Protein AF-A0A538RPQ2-F1 (afdb_monomer)

Structure (mmCIF, N/CA/C/O backbone):
data_AF-A0A538RPQ2-F1
#
_entry.id   AF-A0A538RPQ2-F1
#
loop_
_atom_site.group_PDB
_atom_site.id
_atom_site.type_symbol
_atom_site.label_atom_id
_atom_site.label_alt_id
_atom_site.label_comp_id
_atom_site.label_asym_id
_atom_site.label_entity_id
_atom_site.label_seq_id
_atom_site.pdbx_PDB_ins_code
_atom_site.Cartn_x
_atom_site.Cartn_y
_atom_site.Cartn_z
_atom_site.occupancy
_atom_site.B_iso_or_equiv
_atom_site.auth_seq_id
_atom_site.auth_comp_id
_atom_site.auth_asym_id
_atom_site.auth_atom_id
_atom_site.pdbx_PDB_model_num
ATOM 1 N N . MET A 1 1 ? 5.859 -0.216 -18.052 1.00 77.38 1 MET A N 1
ATOM 2 C CA . MET A 1 1 ? 5.652 -1.673 -17.918 1.00 77.38 1 MET A CA 1
ATOM 3 C C . MET A 1 1 ? 5.471 -2.332 -19.274 1.00 77.38 1 MET A C 1
ATOM 5 O O . MET A 1 1 ? 6.407 -2.976 -19.724 1.00 77.38 1 MET A O 1
ATOM 9 N N . ALA A 1 2 ? 4.358 -2.090 -19.977 1.00 84.94 2 ALA A N 1
ATOM 10 C CA . ALA A 1 2 ? 4.080 -2.718 -21.276 1.00 84.94 2 ALA A CA 1
ATOM 11 C C . ALA A 1 2 ? 5.210 -2.549 -22.309 1.00 84.94 2 ALA A C 1
ATOM 13 O O . ALA A 1 2 ? 5.579 -3.508 -22.975 1.00 84.94 2 ALA A O 1
ATOM 14 N N . TRP A 1 3 ? 5.812 -1.356 -22.400 1.00 89.88 3 TRP A N 1
ATOM 15 C CA . TRP A 1 3 ? 6.946 -1.124 -23.302 1.00 89.88 3 TRP A CA 1
ATOM 16 C C . TRP A 1 3 ? 8.130 -2.067 -23.034 1.00 89.88 3 TRP A C 1
ATOM 18 O O . TRP A 1 3 ? 8.623 -2.674 -23.978 1.00 89.88 3 TRP A O 1
ATOM 28 N N . PHE A 1 4 ? 8.543 -2.236 -21.771 1.00 93.00 4 PHE A N 1
ATOM 29 C CA . PHE A 1 4 ? 9.682 -3.091 -21.421 1.00 93.00 4 PHE A CA 1
ATOM 30 C C . PHE A 1 4 ? 9.418 -4.543 -21.807 1.00 93.00 4 PHE A C 1
ATOM 32 O O . PHE A 1 4 ? 10.242 -5.132 -22.494 1.00 93.00 4 PHE A O 1
ATOM 39 N N . HIS A 1 5 ? 8.262 -5.092 -21.419 1.00 91.38 5 HIS A N 1
ATOM 40 C CA . HIS A 1 5 ? 7.927 -6.482 -21.733 1.00 91.38 5 HIS A CA 1
ATOM 41 C C . HIS A 1 5 ? 7.871 -6.714 -23.243 1.00 91.38 5 HIS A C 1
ATOM 43 O O . HIS A 1 5 ? 8.516 -7.632 -23.724 1.00 91.38 5 HIS A O 1
ATOM 49 N N . ARG A 1 6 ? 7.253 -5.810 -24.019 1.00 94.69 6 ARG A N 1
ATOM 50 C CA . ARG A 1 6 ? 7.265 -5.912 -25.490 1.00 94.69 6 ARG A CA 1
ATOM 51 C C . ARG A 1 6 ? 8.680 -5.958 -26.070 1.00 94.69 6 ARG A C 1
ATOM 53 O O . ARG A 1 6 ? 8.945 -6.760 -26.959 1.00 94.69 6 ARG A O 1
ATOM 60 N N . VAL A 1 7 ? 9.579 -5.094 -25.595 1.00 94.12 7 VAL A N 1
ATOM 61 C CA . VAL A 1 7 ? 10.970 -5.051 -26.076 1.00 94.12 7 VAL A CA 1
ATOM 62 C C . V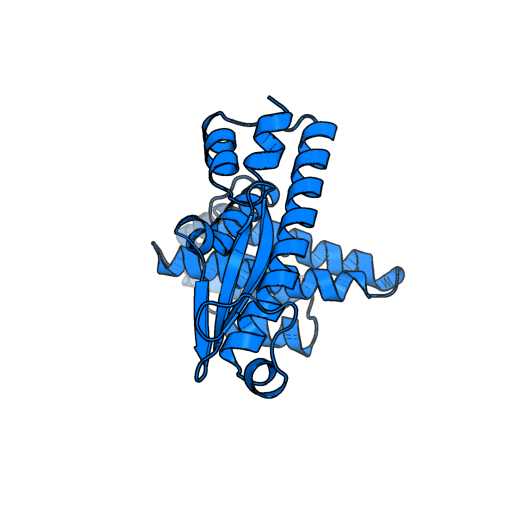AL A 1 7 ? 11.734 -6.304 -25.647 1.00 94.12 7 VAL A C 1
ATOM 64 O O . VAL A 1 7 ? 12.440 -6.898 -26.461 1.00 94.12 7 VAL A O 1
ATOM 67 N N . TYR A 1 8 ? 11.583 -6.724 -24.390 1.00 94.44 8 TYR A N 1
ATOM 68 C CA . TYR A 1 8 ? 12.237 -7.912 -23.851 1.00 94.44 8 TYR A CA 1
ATOM 69 C C . TYR A 1 8 ? 11.788 -9.181 -24.57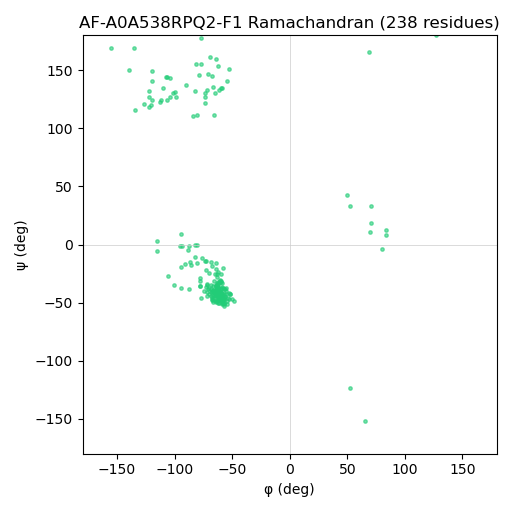9 1.00 94.44 8 TYR A C 1
ATOM 71 O O . TYR A 1 8 ? 12.632 -9.983 -24.970 1.00 94.44 8 TYR A O 1
ATOM 79 N N . ASP A 1 9 ? 10.487 -9.325 -24.830 1.00 94.38 9 ASP A N 1
ATOM 80 C CA . ASP A 1 9 ? 9.902 -10.476 -25.519 1.00 94.38 9 ASP A CA 1
ATOM 81 C C . ASP A 1 9 ? 10.333 -10.524 -26.993 1.00 94.38 9 ASP A C 1
ATOM 83 O O . ASP A 1 9 ? 10.692 -11.585 -27.499 1.00 94.38 9 ASP A O 1
ATOM 87 N N . ALA A 1 10 ? 10.394 -9.372 -27.674 1.00 95.81 10 ALA A N 1
ATOM 88 C CA . ALA A 1 10 ? 10.880 -9.290 -29.052 1.00 95.81 10 ALA A CA 1
ATOM 89 C C . ALA A 1 10 ? 12.375 -9.642 -29.173 1.00 95.81 10 ALA A C 1
ATOM 91 O O . ALA A 1 10 ? 12.801 -10.323 -30.111 1.00 95.81 10 ALA A O 1
ATOM 92 N N . LEU A 1 11 ? 13.202 -9.197 -28.222 1.00 94.62 11 LEU A N 1
ATOM 93 C CA . LEU A 1 11 ? 14.631 -9.515 -28.207 1.00 94.62 11 LEU A CA 1
ATOM 94 C C . LEU A 1 11 ? 14.889 -10.959 -27.769 1.00 94.62 11 LEU A C 1
ATOM 96 O O . LEU A 1 11 ? 15.753 -11.627 -28.337 1.00 94.62 11 LEU A O 1
ATOM 100 N N . GLY A 1 12 ? 14.149 -11.450 -26.786 1.00 94.31 12 GLY A N 1
ATOM 101 C CA . GLY A 1 12 ? 14.419 -12.707 -26.109 1.00 94.31 12 GLY A CA 1
ATOM 102 C C . GLY A 1 12 ? 15.696 -12.670 -25.248 1.00 94.31 12 GLY A C 1
ATOM 103 O O . GLY A 1 12 ? 16.555 -11.790 -25.399 1.00 94.31 12 GLY A O 1
ATOM 104 N N . PRO A 1 13 ? 15.881 -13.660 -24.352 1.00 92.94 13 PRO A N 1
ATOM 105 C CA . PRO A 1 13 ? 16.939 -13.628 -23.338 1.00 92.94 13 PRO A CA 1
ATOM 106 C C . PRO A 1 13 ? 18.361 -13.540 -23.910 1.00 92.94 13 PRO A C 1
ATOM 108 O O . PRO A 1 13 ? 19.207 -12.835 -23.363 1.00 92.94 13 PRO A O 1
ATOM 111 N N . LYS A 1 14 ? 18.626 -14.223 -25.034 1.00 95.19 14 LYS A N 1
ATOM 112 C CA . LYS A 1 14 ? 19.962 -14.287 -25.650 1.00 95.19 14 LYS A CA 1
ATOM 113 C C . LYS A 1 14 ? 20.419 -12.930 -26.194 1.00 95.19 14 LYS A C 1
ATOM 115 O O . LYS A 1 14 ? 21.528 -12.498 -25.895 1.00 95.19 14 LYS A O 1
ATOM 120 N N . ARG A 1 15 ? 19.570 -12.247 -26.974 1.00 95.31 15 ARG A N 1
ATOM 121 C CA . ARG A 1 15 ? 19.903 -10.921 -27.531 1.00 95.31 15 ARG A CA 1
ATOM 122 C C . ARG A 1 15 ? 19.895 -9.848 -26.448 1.00 95.31 15 ARG A C 1
ATOM 124 O O . ARG A 1 15 ? 20.732 -8.953 -26.482 1.00 95.31 15 ARG A O 1
ATOM 131 N N . TRP A 1 16 ? 19.018 -9.977 -25.449 1.00 94.50 16 TRP A N 1
ATOM 132 C CA . TRP A 1 16 ? 19.045 -9.103 -24.279 1.00 94.50 16 TRP A CA 1
ATOM 133 C C . TRP A 1 16 ? 20.381 -9.176 -23.530 1.00 94.50 16 TRP A C 1
ATOM 135 O O . TRP A 1 16 ? 20.939 -8.141 -23.179 1.00 94.50 16 TRP A O 1
ATOM 145 N N . ALA A 1 17 ? 20.924 -10.379 -23.318 1.00 93.00 17 ALA A N 1
ATOM 146 C CA . ALA A 1 17 ? 22.213 -10.550 -22.648 1.00 93.00 17 ALA A CA 1
ATOM 147 C C . ALA A 1 17 ? 23.358 -9.853 -23.406 1.00 93.00 17 ALA A C 1
ATOM 149 O O . ALA A 1 17 ? 24.163 -9.161 -22.789 1.00 93.00 17 ALA A O 1
ATOM 150 N N . GLN A 1 18 ? 23.385 -9.964 -24.739 1.00 94.56 18 GLN A N 1
ATOM 151 C CA . GLN A 1 18 ? 24.367 -9.267 -25.580 1.00 94.56 18 GLN A CA 1
ATOM 152 C C . GLN A 1 18 ? 24.233 -7.740 -25.475 1.00 94.56 18 GLN A C 1
ATOM 154 O O . GLN A 1 18 ? 25.233 -7.045 -25.305 1.00 94.56 18 GLN A O 1
ATOM 159 N N . LEU A 1 19 ? 23.000 -7.220 -25.516 1.00 92.38 19 LEU A N 1
ATOM 160 C CA . LEU A 1 19 ? 22.721 -5.791 -25.339 1.00 92.38 19 LEU A CA 1
ATOM 161 C C . LEU A 1 19 ? 23.163 -5.291 -23.955 1.00 92.38 19 LEU A C 1
ATOM 163 O O . LEU A 1 19 ? 23.788 -4.239 -23.846 1.00 92.38 19 LEU A O 1
ATOM 167 N N . SER A 1 20 ? 22.859 -6.054 -22.902 1.00 91.81 20 SER A N 1
ATOM 168 C CA . SER A 1 20 ? 23.242 -5.727 -21.526 1.00 91.81 20 SER A CA 1
ATOM 169 C C . SER A 1 20 ? 24.760 -5.679 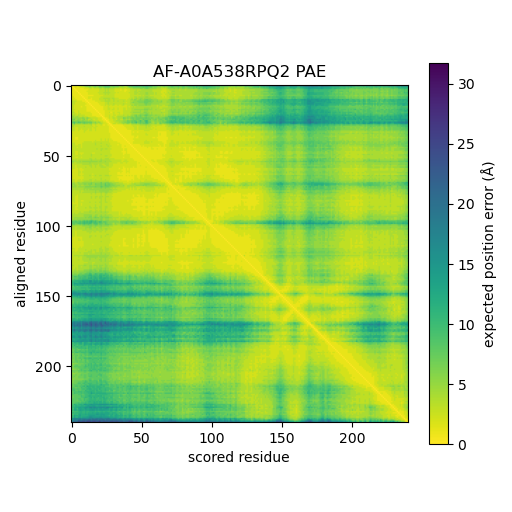-21.365 1.00 91.81 20 SER A C 1
ATOM 171 O O . SER A 1 20 ? 25.278 -4.751 -20.749 1.00 91.81 20 SER A O 1
ATOM 173 N N . GLU A 1 21 ? 25.479 -6.637 -21.951 1.00 93.19 21 GLU A N 1
ATOM 174 C CA . GLU A 1 21 ? 26.942 -6.684 -21.891 1.00 93.19 21 GLU A CA 1
ATOM 175 C C . GLU A 1 21 ? 27.576 -5.490 -22.617 1.00 93.19 21 GLU A C 1
ATOM 177 O O . GLU A 1 21 ? 28.487 -4.856 -22.087 1.00 93.19 21 GLU A O 1
ATOM 182 N N . ALA A 1 22 ? 27.048 -5.113 -23.784 1.00 93.19 22 ALA A N 1
ATOM 183 C CA . ALA A 1 22 ? 27.497 -3.920 -24.502 1.00 93.19 22 ALA A CA 1
ATOM 184 C C . ALA A 1 22 ? 27.248 -2.625 -23.702 1.00 93.19 22 ALA A C 1
ATOM 186 O O . ALA A 1 22 ? 28.050 -1.693 -23.749 1.00 93.19 22 ALA A O 1
ATOM 187 N N . ALA A 1 23 ? 26.163 -2.575 -22.924 1.00 91.94 23 ALA A N 1
ATOM 188 C CA . ALA A 1 23 ? 25.788 -1.421 -22.111 1.00 91.94 23 ALA A CA 1
ATOM 189 C C . ALA A 1 23 ? 26.514 -1.335 -20.755 1.00 91.94 23 ALA A C 1
ATOM 191 O O . ALA A 1 23 ? 26.281 -0.380 -20.011 1.00 91.94 23 ALA A O 1
ATOM 192 N N . LYS A 1 24 ? 27.397 -2.284 -20.406 1.00 93.31 24 LYS A N 1
ATOM 193 C CA . LYS A 1 24 ? 27.980 -2.389 -19.052 1.00 93.31 24 LYS A CA 1
ATOM 194 C C . LYS A 1 24 ? 28.763 -1.159 -18.583 1.00 93.31 24 LYS A C 1
ATOM 196 O O . LYS A 1 24 ? 28.877 -0.932 -17.380 1.00 93.31 24 LYS A O 1
ATOM 201 N N . TYR A 1 25 ? 29.288 -0.377 -19.526 1.00 92.12 25 TYR A N 1
ATOM 202 C CA . TYR A 1 25 ? 30.047 0.850 -19.263 1.00 92.12 25 TYR A CA 1
ATOM 203 C C . TYR A 1 25 ? 29.195 2.123 -19.323 1.00 92.12 25 TYR A C 1
ATOM 205 O O . TYR A 1 25 ? 29.710 3.216 -19.095 1.00 92.12 25 TYR A O 1
ATOM 213 N N . ALA A 1 26 ? 27.897 2.011 -19.617 1.00 91.56 26 ALA A N 1
ATOM 214 C CA . ALA A 1 26 ? 27.001 3.155 -19.611 1.00 91.56 26 ALA A CA 1
ATOM 215 C C . ALA A 1 26 ? 26.806 3.692 -18.185 1.00 91.56 26 ALA A C 1
ATOM 217 O O . ALA A 1 26 ? 26.716 2.940 -17.205 1.00 91.56 26 ALA A O 1
ATOM 218 N N . SER A 1 27 ? 26.664 5.012 -18.070 1.00 85.69 27 SER A N 1
ATOM 219 C CA . SER A 1 27 ? 26.255 5.635 -16.816 1.00 85.69 27 SER A CA 1
ATOM 220 C C . SER A 1 27 ? 24.883 5.086 -16.398 1.00 85.69 27 SER A C 1
ATOM 222 O O . SER A 1 27 ? 23.972 4.934 -17.208 1.00 85.69 27 SER A O 1
ATOM 224 N N . ASN A 1 28 ? 24.737 4.738 -15.117 1.00 88.12 28 ASN A N 1
ATOM 225 C CA . ASN A 1 28 ? 23.547 4.095 -14.539 1.00 88.12 28 ASN A CA 1
ATOM 226 C C . ASN A 1 28 ? 23.272 2.633 -14.947 1.00 88.12 28 ASN A C 1
ATOM 228 O O . ASN A 1 28 ? 22.213 2.118 -14.575 1.00 88.12 28 ASN A O 1
ATOM 232 N N . TYR A 1 29 ? 24.203 1.929 -15.607 1.00 92.56 29 TYR A N 1
ATOM 233 C CA . TYR A 1 29 ? 24.021 0.517 -15.985 1.00 92.56 29 TYR A CA 1
ATOM 234 C C . TYR A 1 29 ? 23.511 -0.360 -14.830 1.00 92.56 29 TYR A C 1
ATOM 236 O O . TYR A 1 29 ? 22.505 -1.048 -14.969 1.00 92.56 29 TYR A O 1
ATOM 244 N N . LYS A 1 30 ? 24.136 -0.275 -13.647 1.00 92.75 30 LYS A N 1
ATOM 245 C CA . LYS A 1 30 ? 23.742 -1.073 -12.471 1.00 92.75 30 LYS A CA 1
ATOM 246 C C . LYS A 1 30 ? 22.302 -0.824 -12.026 1.00 92.75 30 LYS A C 1
ATOM 248 O O . LYS A 1 30 ? 21.600 -1.762 -11.660 1.00 92.75 30 LYS A O 1
ATOM 253 N N . ARG A 1 31 ? 21.846 0.428 -12.089 1.00 92.06 31 ARG A N 1
ATOM 254 C CA . ARG A 1 31 ? 20.469 0.790 -11.741 1.00 92.06 31 ARG A CA 1
ATOM 255 C C . ARG A 1 31 ? 19.484 0.269 -12.784 1.00 92.06 31 ARG A C 1
ATOM 257 O O . ARG A 1 31 ? 18.443 -0.261 -12.412 1.00 92.06 31 ARG A O 1
ATOM 264 N N . ALA A 1 32 ? 19.817 0.388 -14.068 1.00 92.31 32 ALA A N 1
ATOM 265 C CA . ALA A 1 32 ? 19.008 -0.177 -15.144 1.00 92.31 32 ALA A CA 1
ATOM 266 C C . ALA A 1 32 ? 18.912 -1.706 -15.019 1.00 92.31 32 ALA A C 1
ATOM 268 O O . ALA A 1 32 ? 17.813 -2.249 -15.060 1.00 92.31 32 ALA A O 1
ATOM 269 N N . GLN A 1 33 ? 20.037 -2.381 -14.765 1.00 93.69 33 GLN A N 1
ATOM 270 C CA . GLN A 1 33 ? 20.099 -3.824 -14.541 1.00 93.69 33 GLN A CA 1
ATOM 271 C C . GLN A 1 33 ? 19.224 -4.250 -13.353 1.00 93.69 33 GLN A C 1
ATOM 273 O O . GLN A 1 33 ? 18.443 -5.187 -13.478 1.00 93.69 33 GLN A O 1
ATOM 278 N N . PHE A 1 34 ? 19.286 -3.533 -12.228 1.00 95.44 34 PHE A N 1
ATOM 279 C CA . PHE A 1 34 ? 18.412 -3.795 -11.082 1.00 95.44 34 PHE A CA 1
ATOM 280 C C . PHE A 1 34 ? 16.924 -3.685 -11.444 1.00 95.44 34 PHE A C 1
ATOM 282 O O . PHE A 1 34 ? 16.146 -4.582 -11.130 1.00 95.44 34 PHE A O 1
ATOM 289 N N . LEU A 1 35 ? 16.518 -2.623 -12.148 1.00 94.81 35 LEU A N 1
ATOM 290 C CA . LEU A 1 35 ? 15.123 -2.457 -12.566 1.00 94.81 35 LEU A CA 1
ATOM 291 C C . LEU A 1 35 ? 14.6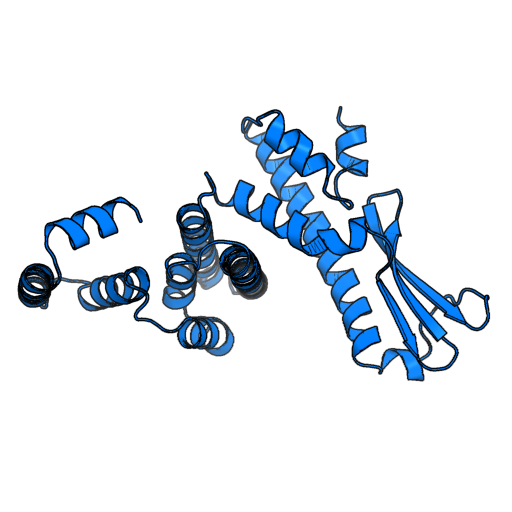74 -3.565 -13.524 1.00 94.81 35 LEU A C 1
ATOM 293 O O . LEU A 1 35 ? 13.545 -4.029 -13.418 1.00 94.81 35 LEU A O 1
ATOM 297 N N . VAL A 1 36 ? 15.546 -4.015 -14.423 1.00 94.75 36 VAL A N 1
ATOM 298 C CA . VAL A 1 36 ? 15.272 -5.143 -15.324 1.00 94.75 36 VAL A CA 1
ATOM 299 C C . VAL A 1 36 ? 15.005 -6.420 -14.529 1.00 94.75 36 VAL A C 1
ATOM 301 O O . VAL A 1 36 ? 14.002 -7.084 -14.770 1.00 94.75 36 VAL A O 1
ATOM 304 N N . GLU A 1 37 ? 15.840 -6.737 -13.540 1.00 95.94 37 GLU A N 1
ATOM 305 C CA . GLU A 1 37 ? 15.646 -7.913 -12.681 1.00 95.94 37 GLU A CA 1
ATOM 306 C C . GLU A 1 37 ? 14.334 -7.842 -11.881 1.00 95.94 37 GLU A C 1
ATOM 308 O O . GLU A 1 37 ? 13.626 -8.845 -11.752 1.00 95.94 37 GLU A O 1
ATOM 313 N N . VAL A 1 38 ? 13.955 -6.648 -11.418 1.00 97.25 38 VAL A N 1
ATOM 314 C CA . VAL A 1 38 ? 12.663 -6.404 -10.759 1.00 97.25 38 VAL A CA 1
ATOM 315 C C . VAL A 1 38 ? 11.501 -6.634 -11.729 1.00 97.25 38 VAL A C 1
ATOM 317 O O . VAL A 1 38 ? 10.566 -7.358 -11.397 1.00 97.25 38 VAL A O 1
ATOM 320 N N . LEU A 1 39 ? 11.562 -6.064 -12.935 1.00 95.88 39 LEU A N 1
ATOM 321 C CA . LEU A 1 39 ? 10.518 -6.193 -13.960 1.00 95.88 39 LEU A CA 1
ATOM 322 C C . LEU A 1 39 ? 10.332 -7.640 -14.429 1.00 95.88 39 LEU A C 1
ATOM 324 O O . LEU A 1 39 ? 9.218 -8.053 -14.738 1.00 95.88 39 LEU A O 1
ATOM 328 N N . LEU A 1 40 ? 11.413 -8.418 -14.459 1.00 94.88 40 LEU A N 1
ATOM 329 C CA . LEU A 1 40 ? 11.389 -9.843 -14.789 1.00 94.88 40 LEU A CA 1
ATOM 330 C C . LEU A 1 40 ? 10.965 -10.728 -13.605 1.00 94.88 40 LEU A C 1
ATOM 332 O O . LEU A 1 40 ? 10.901 -11.945 -13.755 1.00 94.88 40 LEU A O 1
ATOM 336 N N . GLY A 1 41 ? 10.686 -10.146 -12.432 1.00 95.69 41 GLY A N 1
ATOM 337 C CA . GLY A 1 41 ? 10.266 -10.880 -11.235 1.00 95.69 41 GLY A CA 1
ATOM 338 C C . GLY A 1 41 ? 11.368 -11.725 -10.594 1.00 95.69 41 GLY A C 1
ATOM 339 O O . GLY A 1 41 ? 11.072 -12.634 -9.824 1.00 95.69 41 GLY A O 1
ATOM 340 N N . ARG A 1 42 ? 12.638 -11.442 -10.902 1.00 96.12 42 ARG A N 1
ATOM 341 C CA . ARG A 1 42 ? 13.804 -12.172 -10.372 1.00 96.12 42 ARG A CA 1
ATOM 342 C C . ARG A 1 42 ? 14.271 -11.634 -9.024 1.00 96.12 42 ARG A C 1
ATOM 344 O O . ARG A 1 42 ? 14.982 -12.313 -8.290 1.00 96.12 42 ARG A O 1
ATOM 351 N N . THR A 1 43 ? 13.850 -10.423 -8.668 1.00 97.00 43 THR A N 1
ATOM 352 C CA . THR A 1 43 ? 14.054 -9.863 -7.332 1.00 97.00 43 THR A CA 1
ATOM 353 C C . THR A 1 43 ? 12.984 -10.367 -6.368 1.00 97.00 43 THR A C 1
ATOM 355 O O . THR A 1 43 ? 11.788 -10.292 -6.650 1.00 97.00 43 THR A O 1
ATOM 358 N N . ARG A 1 44 ? 13.391 -10.839 -5.186 1.00 97.06 44 ARG A N 1
ATOM 359 C CA . ARG A 1 44 ? 12.442 -11.281 -4.158 1.00 97.06 44 ARG A CA 1
ATOM 360 C C . ARG A 1 44 ? 11.768 -10.069 -3.517 1.00 97.06 44 ARG A C 1
ATOM 362 O O . ARG A 1 44 ? 12.445 -9.166 -3.029 1.00 97.06 44 ARG A O 1
ATOM 369 N N . LYS A 1 45 ? 10.432 -10.086 -3.423 1.00 97.50 45 LYS A N 1
ATOM 370 C CA . LYS A 1 45 ? 9.653 -9.047 -2.717 1.00 97.50 45 LYS A CA 1
ATOM 371 C C . LYS A 1 45 ? 10.173 -8.808 -1.296 1.00 97.50 45 LYS A C 1
ATOM 373 O O . LYS A 1 45 ? 10.305 -7.662 -0.883 1.00 97.50 45 LYS A O 1
ATOM 378 N N . ALA A 1 46 ? 10.498 -9.881 -0.573 1.00 97.88 46 ALA A N 1
ATOM 379 C CA . ALA A 1 46 ? 10.970 -9.811 0.808 1.00 97.88 46 ALA A CA 1
ATOM 380 C C . ALA A 1 46 ? 12.243 -8.964 0.971 1.00 97.88 46 ALA A C 1
ATOM 382 O O . ALA A 1 46 ? 12.336 -8.211 1.937 1.00 97.88 46 ALA A O 1
ATOM 383 N N . ASP A 1 47 ? 13.172 -9.024 0.012 1.00 97.94 47 ASP A N 1
ATOM 384 C CA . ASP A 1 47 ? 14.415 -8.245 0.058 1.00 97.94 47 ASP A CA 1
ATOM 385 C C . ASP A 1 47 ? 14.125 -6.748 -0.091 1.00 97.94 47 ASP A C 1
ATOM 387 O O . ASP A 1 47 ? 14.596 -5.941 0.708 1.00 97.94 47 ASP A O 1
ATOM 391 N N . LEU A 1 48 ? 13.261 -6.378 -1.047 1.00 98.25 48 LEU A N 1
ATOM 392 C CA . LEU A 1 48 ? 12.833 -4.985 -1.214 1.00 98.25 48 LEU A CA 1
ATOM 393 C C . LEU A 1 48 ? 12.127 -4.470 0.041 1.00 98.25 48 LEU A C 1
ATOM 395 O O . LEU A 1 48 ? 12.389 -3.357 0.487 1.00 98.25 48 LEU A O 1
ATOM 399 N N . VAL A 1 49 ? 11.245 -5.276 0.633 1.00 98.50 49 VAL A N 1
ATOM 400 C CA . VAL A 1 49 ? 10.527 -4.898 1.857 1.00 98.50 49 VAL A CA 1
ATOM 401 C C . VAL A 1 49 ? 11.485 -4.727 3.034 1.00 98.50 49 VAL A C 1
ATOM 403 O O . VAL A 1 49 ? 11.339 -3.767 3.794 1.00 98.50 49 VAL A O 1
ATOM 406 N N . ALA A 1 50 ? 12.479 -5.606 3.177 1.00 98.31 50 ALA A N 1
ATOM 407 C CA . ALA A 1 50 ? 13.511 -5.475 4.199 1.00 98.31 50 ALA A CA 1
ATOM 408 C C . ALA A 1 50 ? 14.316 -4.181 4.011 1.00 98.31 50 ALA A C 1
ATOM 410 O O . ALA A 1 50 ? 14.456 -3.408 4.957 1.00 98.31 50 ALA A O 1
ATOM 411 N N . ASP A 1 51 ? 14.756 -3.882 2.788 1.00 98.12 51 ASP A N 1
ATOM 412 C CA . ASP A 1 51 ? 15.492 -2.654 2.480 1.00 98.12 51 ASP A CA 1
ATOM 413 C C . ASP A 1 51 ? 14.653 -1.382 2.709 1.00 98.12 51 ASP A C 1
ATOM 415 O O . ASP A 1 51 ? 15.173 -0.371 3.187 1.00 98.12 51 ASP A O 1
ATOM 419 N N . ILE A 1 52 ? 13.344 -1.416 2.439 1.00 98.44 52 ILE A N 1
ATOM 420 C CA . ILE A 1 52 ? 12.431 -0.299 2.734 1.00 98.44 52 ILE A CA 1
ATOM 421 C C . ILE A 1 52 ? 12.282 -0.098 4.245 1.00 98.44 52 ILE A C 1
ATOM 423 O O . ILE A 1 52 ? 12.362 1.032 4.724 1.00 98.44 52 ILE A O 1
ATOM 427 N N . ARG A 1 53 ? 12.048 -1.174 5.001 1.00 97.88 53 ARG A N 1
ATOM 428 C CA . ARG A 1 53 ? 11.732 -1.084 6.434 1.00 97.88 53 ARG A CA 1
ATOM 429 C C . ARG A 1 53 ? 12.955 -0.843 7.310 1.00 97.88 53 ARG A C 1
ATOM 431 O O . ARG A 1 53 ? 12.838 -0.144 8.307 1.00 97.88 53 ARG A O 1
ATOM 438 N N . GLN A 1 54 ? 14.102 -1.416 6.954 1.00 97.50 54 GLN A N 1
ATOM 439 C CA . GLN A 1 54 ? 15.322 -1.343 7.763 1.00 97.50 54 GLN A CA 1
ATOM 440 C C . GLN A 1 54 ? 16.241 -0.200 7.335 1.00 97.50 54 GLN A C 1
ATOM 442 O O . GLN A 1 54 ? 16.883 0.420 8.176 1.00 97.50 54 GLN A O 1
ATOM 447 N N . LYS A 1 55 ? 16.329 0.068 6.026 1.00 97.50 55 LYS A N 1
ATOM 448 C CA . LYS A 1 55 ? 17.286 1.034 5.460 1.00 97.50 55 LYS A CA 1
ATOM 449 C C . LYS A 1 55 ? 16.611 2.241 4.818 1.00 97.50 55 LYS A C 1
ATOM 451 O O . LYS A 1 55 ? 17.303 3.141 4.349 1.00 97.50 55 LYS A O 1
ATOM 456 N N . HIS A 1 56 ? 15.279 2.252 4.734 1.00 96.88 56 HIS A N 1
ATOM 457 C CA . HIS A 1 56 ? 14.514 3.290 4.041 1.00 96.88 56 HIS A CA 1
ATOM 458 C C . HIS A 1 56 ? 14.990 3.527 2.597 1.00 96.88 56 HIS A C 1
ATOM 460 O O . HIS A 1 56 ? 14.944 4.649 2.077 1.00 96.88 56 HIS A O 1
ATOM 466 N N . ALA A 1 57 ? 15.450 2.453 1.941 1.00 97.31 57 ALA A N 1
ATOM 467 C CA . ALA A 1 57 ? 16.119 2.511 0.651 1.00 97.31 57 ALA A CA 1
ATOM 468 C C . ALA A 1 57 ? 15.166 2.992 -0.453 1.00 97.31 57 ALA A C 1
ATOM 470 O O . ALA A 1 57 ? 14.244 2.290 -0.870 1.00 97.31 57 ALA A O 1
ATOM 471 N N . ARG A 1 58 ? 15.413 4.198 -0.974 1.00 96.88 58 ARG A N 1
ATOM 472 C CA . ARG A 1 58 ? 14.532 4.856 -1.956 1.00 96.88 58 ARG A CA 1
ATOM 473 C C . ARG A 1 58 ? 14.402 4.074 -3.264 1.00 96.88 58 ARG A C 1
ATOM 475 O O . ARG A 1 58 ? 13.350 4.113 -3.894 1.00 96.88 58 ARG A O 1
ATOM 482 N N . ASP A 1 59 ? 15.452 3.372 -3.681 1.00 96.44 59 ASP A N 1
ATOM 483 C CA . ASP A 1 59 ? 15.395 2.550 -4.893 1.00 96.44 59 ASP A CA 1
ATOM 484 C C . ASP A 1 59 ? 14.537 1.300 -4.697 1.00 96.44 59 ASP A C 1
ATOM 486 O O . ASP A 1 59 ? 13.776 0.957 -5.600 1.00 96.44 59 ASP A O 1
ATOM 490 N N . ALA A 1 60 ? 14.542 0.707 -3.498 1.00 98.06 60 ALA A N 1
ATOM 491 C CA . ALA A 1 60 ? 13.625 -0.374 -3.154 1.00 98.06 60 ALA A CA 1
ATOM 492 C C . ALA A 1 60 ? 12.164 0.110 -3.127 1.00 98.06 60 ALA A C 1
ATOM 494 O O . ALA A 1 60 ? 11.294 -0.558 -3.682 1.00 98.06 60 ALA A O 1
ATOM 495 N N . VAL A 1 61 ? 11.901 1.312 -2.589 1.00 98.31 61 VAL A N 1
ATOM 496 C CA . VAL A 1 61 ? 10.564 1.943 -2.629 1.00 98.31 61 VAL A CA 1
ATOM 497 C C . VAL A 1 61 ? 10.072 2.084 -4.073 1.00 98.31 61 VAL A C 1
ATOM 499 O O . VAL A 1 61 ? 8.980 1.631 -4.407 1.00 98.31 61 VAL A O 1
ATOM 502 N N . ARG A 1 62 ? 10.888 2.654 -4.968 1.00 97.62 62 ARG A N 1
ATOM 503 C CA . ARG A 1 62 ? 10.517 2.818 -6.388 1.00 97.62 62 ARG A CA 1
ATOM 504 C C . ARG A 1 62 ? 10.287 1.478 -7.091 1.00 97.62 62 ARG A C 1
ATOM 506 O O . ARG A 1 62 ? 9.409 1.390 -7.952 1.00 97.62 62 ARG A O 1
ATOM 513 N N . ALA A 1 63 ? 11.080 0.466 -6.738 1.00 98.00 63 ALA A N 1
ATOM 514 C CA . ALA A 1 63 ? 11.066 -0.855 -7.353 1.00 98.00 63 ALA A CA 1
ATOM 515 C C . ALA A 1 63 ? 9.911 -1.748 -6.886 1.00 98.00 63 ALA A C 1
ATOM 517 O O . ALA A 1 63 ? 9.413 -2.541 -7.679 1.00 98.00 63 ALA A O 1
ATOM 518 N N . LEU A 1 64 ? 9.435 -1.616 -5.645 1.00 98.56 64 LEU A N 1
ATOM 519 C CA . LEU A 1 64 ? 8.387 -2.489 -5.100 1.00 98.56 64 LEU A CA 1
ATOM 520 C C . LEU A 1 64 ? 7.110 -2.500 -5.962 1.00 98.56 64 LEU A C 1
ATOM 522 O O . LEU A 1 64 ? 6.496 -3.549 -6.166 1.00 98.56 64 LEU A O 1
ATOM 526 N N . GLY A 1 65 ? 6.729 -1.343 -6.510 1.00 97.19 65 GLY A N 1
ATOM 527 C CA . GLY A 1 65 ? 5.575 -1.216 -7.405 1.00 97.19 65 GLY A CA 1
ATOM 528 C C . GLY A 1 65 ? 5.783 -1.810 -8.805 1.00 97.19 65 GLY A C 1
ATOM 529 O O . GLY A 1 65 ? 4.812 -1.993 -9.531 1.00 97.19 65 GLY A O 1
ATOM 530 N N . LEU A 1 66 ? 7.024 -2.111 -9.198 1.00 97.38 66 LEU A N 1
ATOM 531 C CA . LEU A 1 66 ? 7.372 -2.683 -10.505 1.00 97.38 66 LEU A CA 1
ATOM 532 C C . LEU A 1 66 ? 7.392 -4.214 -10.508 1.00 97.38 66 LEU A C 1
ATOM 534 O O . LEU A 1 66 ? 7.382 -4.807 -11.582 1.00 97.38 66 LEU A O 1
ATOM 538 N N . LEU A 1 67 ? 7.445 -4.859 -9.338 1.00 97.19 67 LEU A N 1
ATOM 539 C CA . LEU A 1 67 ? 7.435 -6.318 -9.271 1.00 97.19 67 LEU A CA 1
ATOM 540 C C . LEU A 1 67 ? 6.151 -6.870 -9.918 1.00 97.19 67 LEU A C 1
ATOM 542 O O . LEU A 1 67 ? 5.068 -6.376 -9.591 1.00 97.19 67 LEU A O 1
ATOM 546 N N . PRO A 1 68 ? 6.230 -7.914 -10.759 1.00 96.06 68 PRO A N 1
ATOM 547 C CA . PRO A 1 68 ? 5.052 -8.579 -11.299 1.00 96.06 68 PRO A CA 1
ATOM 548 C C . PRO A 1 68 ? 4.076 -9.017 -10.202 1.00 96.06 68 PRO A C 1
ATOM 550 O O . PRO A 1 68 ? 4.469 -9.302 -9.066 1.00 96.06 68 PRO A O 1
ATOM 553 N N . LEU A 1 69 ? 2.793 -9.058 -10.548 1.00 96.06 69 LEU A N 1
ATOM 554 C CA . LEU A 1 69 ? 1.720 -9.521 -9.674 1.00 96.06 69 LEU A CA 1
ATOM 555 C C . LEU A 1 69 ? 1.231 -10.889 -10.149 1.00 96.06 69 LEU A C 1
ATOM 557 O O . LEU A 1 69 ? 1.164 -11.158 -11.350 1.00 96.06 69 LEU A O 1
ATOM 561 N N . ALA A 1 70 ? 0.859 -11.747 -9.200 1.00 94.38 70 ALA A N 1
ATOM 562 C CA . ALA A 1 70 ? 0.104 -12.954 -9.513 1.00 94.38 70 ALA A CA 1
ATOM 563 C C . ALA A 1 70 ? -1.282 -12.588 -10.079 1.00 94.38 70 ALA A C 1
ATOM 565 O O . ALA A 1 70 ? -1.785 -11.487 -9.863 1.00 94.38 70 ALA A O 1
ATOM 566 N N . ARG A 1 71 ? -1.924 -13.519 -10.791 1.00 91.31 71 ARG A N 1
ATOM 567 C CA . ARG A 1 71 ? -3.300 -13.328 -11.276 1.00 91.31 71 ARG A CA 1
ATOM 568 C C . ARG A 1 71 ? -4.325 -13.626 -10.177 1.00 91.31 71 ARG A C 1
ATOM 570 O O . ARG A 1 71 ? -4.065 -14.414 -9.267 1.00 91.31 71 ARG A O 1
ATOM 577 N N . GLY A 1 72 ? -5.506 -13.025 -10.306 1.00 93.00 72 GLY A N 1
ATOM 578 C CA . GLY A 1 72 ? -6.644 -13.246 -9.413 1.00 93.00 72 GLY A CA 1
ATOM 579 C C . GLY A 1 72 ? -6.403 -12.759 -7.983 1.00 93.00 72 GLY A C 1
ATOM 580 O O . GLY A 1 72 ? -5.608 -11.852 -7.736 1.00 93.00 72 GLY A O 1
ATOM 581 N N . GLN A 1 73 ? -7.067 -13.407 -7.025 1.00 90.56 73 GLN A N 1
ATOM 582 C CA . GLN A 1 73 ? -7.124 -12.955 -5.632 1.00 90.56 73 GLN A CA 1
ATOM 583 C C . GLN A 1 73 ? -5.748 -12.852 -4.949 1.00 90.56 73 GLN A C 1
ATOM 585 O O . GLN A 1 73 ? -5.546 -12.010 -4.074 1.00 90.56 73 GLN A O 1
ATOM 590 N N . ALA A 1 74 ? -4.787 -13.699 -5.330 1.00 93.81 74 ALA A N 1
ATOM 591 C CA . ALA A 1 74 ? -3.427 -13.618 -4.800 1.00 93.81 74 ALA A CA 1
ATOM 592 C C . ALA A 1 74 ? -2.747 -12.294 -5.192 1.00 93.81 74 ALA A C 1
ATOM 594 O O . ALA A 1 74 ? -2.087 -11.677 -4.358 1.00 93.81 74 ALA A O 1
ATOM 595 N N . GLY A 1 75 ? -2.962 -11.837 -6.430 1.00 95.38 75 GLY A N 1
ATOM 596 C CA . GLY A 1 75 ? -2.492 -10.542 -6.914 1.00 95.38 75 GLY A CA 1
ATOM 597 C C . GLY A 1 75 ? -3.141 -9.384 -6.171 1.00 95.38 75 GLY A C 1
ATOM 598 O O . GLY A 1 75 ? -2.437 -8.525 -5.657 1.00 95.38 75 GLY A O 1
ATOM 599 N N . GLU A 1 76 ? -4.467 -9.392 -6.035 1.00 93.56 76 GLU A N 1
ATOM 600 C CA . GLU A 1 76 ? -5.208 -8.343 -5.316 1.00 93.56 76 GLU A CA 1
ATOM 601 C C . GLU A 1 76 ? -4.731 -8.180 -3.866 1.00 93.56 76 GLU A C 1
ATOM 603 O O . GLU A 1 76 ? -4.532 -7.064 -3.386 1.00 93.56 76 GLU A O 1
ATOM 608 N N . ARG A 1 77 ? -4.494 -9.297 -3.165 1.00 94.31 77 ARG A N 1
ATOM 609 C CA . ARG A 1 77 ? -3.943 -9.278 -1.801 1.00 94.31 77 ARG A CA 1
ATOM 610 C C . ARG A 1 77 ? -2.532 -8.690 -1.763 1.00 94.31 77 ARG A C 1
ATOM 612 O O . ARG A 1 77 ? -2.221 -7.936 -0.843 1.00 94.31 77 ARG A O 1
ATOM 619 N N . ASP A 1 78 ? -1.698 -9.014 -2.749 1.00 97.00 78 ASP A N 1
ATOM 620 C CA . ASP A 1 78 ? -0.334 -8.487 -2.857 1.00 97.00 78 ASP A CA 1
ATOM 621 C C . ASP A 1 78 ? -0.325 -6.980 -3.171 1.00 97.00 78 ASP A C 1
ATOM 623 O O . ASP A 1 78 ? 0.458 -6.240 -2.580 1.00 97.00 78 ASP A O 1
ATOM 627 N N . VAL A 1 79 ? -1.239 -6.482 -4.015 1.00 97.75 79 VAL A N 1
ATOM 628 C CA . VAL A 1 79 ? -1.394 -5.032 -4.251 1.00 97.75 79 VAL A CA 1
ATOM 629 C C . VAL A 1 79 ? -1.709 -4.308 -2.944 1.00 97.75 79 VAL A C 1
ATOM 631 O O . VAL A 1 79 ? -1.038 -3.327 -2.616 1.00 97.75 79 VAL A O 1
ATOM 634 N N . LEU A 1 80 ? -2.662 -4.823 -2.159 1.00 95.62 80 LEU A N 1
ATOM 635 C CA . LEU A 1 80 ? -3.019 -4.240 -0.867 1.00 95.62 80 LEU A CA 1
ATOM 636 C C . LEU A 1 80 ? -1.849 -4.269 0.128 1.00 95.62 80 LEU A C 1
ATOM 638 O O . LEU A 1 80 ? -1.631 -3.303 0.861 1.00 95.62 80 LEU A O 1
ATOM 642 N N . GLU A 1 81 ? -1.078 -5.356 0.162 1.00 96.38 81 GLU A N 1
ATOM 643 C CA . GLU A 1 81 ? 0.114 -5.466 1.009 1.00 96.38 81 GLU A CA 1
ATOM 644 C C . GLU A 1 81 ? 1.170 -4.418 0.629 1.00 96.38 81 GLU A C 1
ATOM 646 O O . GLU A 1 81 ? 1.659 -3.682 1.491 1.00 96.38 81 GLU A O 1
ATOM 651 N N . ARG A 1 82 ? 1.482 -4.291 -0.665 1.00 98.25 82 ARG A N 1
ATOM 652 C CA . ARG A 1 82 ? 2.446 -3.304 -1.173 1.00 98.25 82 ARG A CA 1
ATOM 653 C C . ARG A 1 82 ? 1.975 -1.876 -0.924 1.00 98.25 82 ARG A C 1
ATOM 655 O O . ARG A 1 82 ? 2.775 -1.041 -0.508 1.00 98.25 82 ARG A O 1
ATOM 662 N N . TYR A 1 83 ? 0.685 -1.598 -1.111 1.00 97.56 83 TYR A N 1
ATOM 663 C CA . TYR A 1 83 ? 0.090 -0.305 -0.779 1.00 97.56 83 TYR A CA 1
ATOM 664 C C . TYR A 1 83 ? 0.295 0.048 0.701 1.00 97.56 83 TYR A C 1
ATOM 666 O O . TYR A 1 83 ? 0.758 1.146 1.008 1.00 97.56 83 TYR A O 1
ATOM 674 N N . LYS A 1 84 ? 0.047 -0.890 1.625 1.00 95.19 84 LYS A N 1
ATOM 675 C CA . LYS A 1 84 ? 0.291 -0.672 3.063 1.00 95.19 84 LYS A CA 1
ATOM 676 C C . LYS A 1 84 ? 1.758 -0.356 3.361 1.00 95.19 84 LYS A C 1
ATOM 678 O O . LYS A 1 84 ? 2.026 0.568 4.123 1.00 95.19 84 LYS A O 1
ATOM 683 N N . ILE A 1 85 ? 2.699 -1.041 2.709 1.00 97.94 85 ILE A N 1
ATOM 684 C CA . ILE A 1 85 ? 4.138 -0.749 2.833 1.00 97.94 85 ILE A CA 1
ATOM 685 C C . ILE A 1 85 ? 4.463 0.676 2.349 1.00 97.94 85 ILE A C 1
ATOM 687 O O . ILE A 1 85 ? 5.243 1.384 2.988 1.00 97.94 85 ILE A O 1
ATOM 691 N N . PHE A 1 86 ? 3.838 1.145 1.263 1.00 97.94 86 PHE A N 1
ATOM 692 C CA . PHE A 1 86 ? 3.976 2.540 0.833 1.00 97.94 86 PHE A CA 1
ATOM 693 C C . PHE A 1 86 ? 3.412 3.526 1.860 1.00 97.94 86 PHE A C 1
ATOM 695 O O . PHE A 1 86 ? 4.037 4.557 2.105 1.00 97.94 86 PHE A O 1
ATOM 702 N N . GLN A 1 87 ? 2.282 3.214 2.498 1.00 94.88 87 GLN A N 1
ATOM 703 C CA . GLN A 1 87 ? 1.712 4.060 3.552 1.00 94.88 87 GLN A CA 1
ATOM 704 C C . GLN A 1 87 ? 2.604 4.120 4.801 1.00 94.88 87 GLN A C 1
ATOM 706 O O . GLN A 1 87 ? 2.810 5.206 5.350 1.00 94.88 87 GLN A O 1
ATOM 711 N N . GLU A 1 88 ? 3.196 2.994 5.210 1.00 95.12 88 GLU A N 1
ATOM 712 C CA . GLU A 1 88 ? 4.215 2.942 6.270 1.00 95.12 88 GLU A CA 1
ATOM 713 C C . GLU A 1 88 ? 5.402 3.860 5.927 1.00 95.12 88 GLU A C 1
ATOM 715 O O . GLU A 1 88 ? 5.806 4.702 6.733 1.00 95.12 88 GLU A O 1
ATOM 720 N N . TYR A 1 89 ? 5.919 3.766 4.698 1.00 97.94 89 TYR A N 1
ATOM 721 C CA . TYR A 1 89 ? 7.032 4.600 4.248 1.00 97.94 89 TYR A CA 1
ATOM 722 C C . TYR A 1 89 ? 6.663 6.087 4.151 1.00 97.94 89 TYR A C 1
ATOM 724 O O . TYR A 1 89 ? 7.458 6.940 4.534 1.00 97.94 89 TYR A O 1
ATOM 732 N N . LEU A 1 90 ? 5.459 6.428 3.681 1.00 96.12 90 LEU A N 1
ATOM 733 C CA . LEU A 1 90 ? 4.968 7.810 3.637 1.00 96.12 90 LEU A CA 1
ATOM 734 C C . LEU A 1 90 ? 4.837 8.413 5.038 1.00 96.12 90 LEU A C 1
ATOM 736 O O . LEU A 1 90 ? 5.096 9.603 5.222 1.00 96.12 90 LEU A O 1
ATOM 740 N N . HIS A 1 91 ? 4.437 7.617 6.032 1.00 93.81 91 HIS A N 1
ATOM 741 C CA . HIS A 1 91 ? 4.412 8.062 7.421 1.00 93.81 91 HIS A CA 1
ATOM 742 C C . HIS A 1 91 ? 5.819 8.410 7.920 1.00 93.81 91 HIS A C 1
ATOM 744 O O . HIS A 1 91 ? 6.012 9.503 8.450 1.00 93.81 91 HIS A O 1
ATOM 750 N N . TYR A 1 92 ? 6.796 7.534 7.669 1.00 95.94 92 TYR A N 1
ATOM 751 C CA . TYR A 1 92 ? 8.208 7.796 7.950 1.00 95.94 92 TYR A CA 1
ATOM 752 C C . TYR A 1 92 ? 8.722 9.047 7.217 1.00 95.94 92 TYR A C 1
ATOM 754 O O . TYR A 1 92 ? 9.276 9.951 7.837 1.00 95.94 92 TYR A O 1
ATOM 762 N N . ALA A 1 93 ? 8.480 9.150 5.907 1.00 96.81 93 ALA A N 1
ATOM 763 C CA . ALA A 1 93 ? 9.000 10.228 5.071 1.00 96.81 93 ALA A CA 1
ATOM 764 C C . ALA A 1 93 ? 8.549 11.617 5.551 1.00 96.81 93 ALA A C 1
ATOM 766 O O . ALA A 1 93 ? 9.332 12.563 5.514 1.00 96.81 93 ALA A O 1
ATOM 767 N N . ARG A 1 94 ? 7.314 11.751 6.056 1.00 94.62 94 ARG A N 1
ATOM 768 C CA . ARG A 1 94 ? 6.798 13.022 6.599 1.00 94.62 94 ARG A CA 1
ATOM 769 C C . ARG A 1 94 ? 7.540 13.494 7.856 1.00 94.62 94 ARG A C 1
ATOM 771 O O . ARG A 1 94 ? 7.575 14.695 8.103 1.00 94.62 94 ARG A O 1
ATOM 778 N N . GLN A 1 95 ? 8.150 12.583 8.614 1.00 95.88 95 GLN A N 1
ATOM 779 C CA . GLN A 1 95 ? 8.914 12.897 9.829 1.00 95.88 95 GLN A CA 1
ATOM 780 C C . GLN A 1 95 ? 10.354 13.339 9.534 1.00 95.88 95 GLN A C 1
ATOM 782 O O . GLN A 1 95 ? 11.047 13.828 10.422 1.00 95.88 95 GLN A O 1
ATOM 787 N N . LEU A 1 96 ? 10.811 13.189 8.288 1.00 95.94 96 LEU A N 1
ATOM 788 C CA . LEU A 1 96 ? 12.149 13.593 7.872 1.00 95.94 96 LEU A CA 1
ATOM 789 C C . LEU A 1 96 ? 12.325 15.113 7.850 1.00 95.94 96 LEU A C 1
ATOM 791 O O . LEU A 1 96 ? 11.355 15.870 7.763 1.00 95.94 96 LEU A O 1
ATOM 795 N N . SER A 1 97 ? 13.585 15.556 7.866 1.00 96.06 97 SER A N 1
ATOM 796 C CA . SER A 1 97 ? 13.954 16.960 7.666 1.00 96.06 97 SER A CA 1
ATOM 797 C C . SER A 1 97 ? 13.543 17.449 6.275 1.00 96.06 97 SER A C 1
ATOM 799 O O . SER A 1 97 ? 13.493 16.660 5.332 1.00 96.06 97 SER A O 1
ATOM 801 N N . ALA A 1 98 ? 13.301 18.755 6.116 1.00 92.69 98 ALA A N 1
ATOM 802 C CA . ALA A 1 98 ? 12.895 19.339 4.831 1.00 92.69 98 ALA A CA 1
ATOM 803 C C . ALA A 1 98 ? 13.837 18.941 3.674 1.00 92.69 98 ALA A C 1
ATOM 805 O O . ALA A 1 98 ? 13.373 18.509 2.626 1.00 92.69 98 ALA A O 1
ATOM 806 N N . MET A 1 99 ? 15.155 18.950 3.916 1.00 91.38 99 MET A N 1
ATOM 807 C CA . MET A 1 99 ? 16.178 18.585 2.926 1.00 91.38 99 MET A CA 1
ATOM 808 C C . MET A 1 99 ? 16.061 17.139 2.404 1.00 91.38 99 MET A C 1
ATOM 810 O O . MET A 1 99 ? 16.444 16.852 1.274 1.00 91.38 99 MET A O 1
ATOM 814 N N . THR A 1 100 ? 15.559 16.203 3.216 1.00 93.88 100 THR A N 1
ATOM 815 C CA . THR A 1 100 ? 15.492 14.773 2.852 1.00 93.88 100 THR A CA 1
ATOM 816 C C . THR A 1 100 ? 14.079 14.304 2.514 1.00 93.88 100 THR A C 1
ATOM 818 O O . THR A 1 100 ? 13.919 13.389 1.697 1.00 93.88 100 THR A O 1
ATOM 821 N N . ARG A 1 101 ? 13.062 14.960 3.083 1.00 96.94 101 ARG A N 1
ATOM 822 C CA . ARG A 1 101 ? 11.637 14.659 2.930 1.00 96.94 101 ARG A CA 1
ATOM 823 C C . ARG A 1 101 ? 11.205 14.610 1.472 1.00 96.94 101 ARG A C 1
ATOM 825 O O . ARG A 1 101 ? 10.643 13.599 1.060 1.00 96.94 101 ARG A O 1
ATOM 832 N N . ASP A 1 102 ? 11.516 15.633 0.683 1.00 95.88 102 ASP A N 1
ATOM 833 C CA . ASP A 1 102 ? 11.028 15.739 -0.699 1.00 95.88 102 ASP A CA 1
ATOM 834 C C . ASP A 1 102 ? 11.507 14.567 -1.556 1.00 95.88 102 ASP A C 1
ATOM 836 O O . ASP A 1 102 ? 10.733 13.923 -2.263 1.00 95.88 102 ASP A O 1
ATOM 840 N N . SER A 1 103 ? 12.780 14.200 -1.407 1.00 96.19 103 SER A N 1
ATOM 841 C CA . SER A 1 103 ? 13.365 13.070 -2.130 1.00 96.19 103 SER A CA 1
ATOM 842 C C . SER A 1 103 ? 12.756 11.713 -1.738 1.00 96.19 103 SER A C 1
ATOM 844 O O . SER A 1 103 ? 12.680 10.806 -2.575 1.00 96.19 103 SER A O 1
ATOM 846 N N . ALA A 1 104 ? 12.323 11.564 -0.480 1.00 97.75 104 ALA A N 1
ATOM 847 C CA . ALA A 1 104 ? 11.661 10.366 0.028 1.00 97.75 104 ALA A CA 1
ATOM 848 C C . ALA A 1 104 ? 10.196 10.307 -0.428 1.00 97.75 104 ALA A C 1
ATOM 850 O O . ALA A 1 104 ? 9.759 9.283 -0.956 1.00 97.75 104 ALA A O 1
ATOM 851 N N . LEU A 1 105 ? 9.458 11.415 -0.318 1.00 97.88 105 LEU A N 1
ATOM 852 C CA . LEU A 1 105 ? 8.089 11.524 -0.827 1.00 97.88 105 LEU A CA 1
ATOM 853 C C . LEU A 1 105 ? 8.041 11.255 -2.333 1.00 97.88 105 LEU A C 1
ATOM 855 O O . LEU A 1 105 ? 7.202 10.481 -2.789 1.00 97.88 105 LEU A O 1
ATOM 859 N N . GLN A 1 106 ? 9.004 11.780 -3.090 1.00 97.94 106 GLN A N 1
ATOM 860 C CA . GLN A 1 106 ? 9.111 11.516 -4.521 1.00 97.94 106 GLN A CA 1
ATOM 861 C C . GLN A 1 106 ? 9.379 10.037 -4.829 1.00 97.94 106 GLN A C 1
ATOM 863 O O . GLN A 1 106 ? 8.867 9.496 -5.809 1.00 97.94 106 GLN A O 1
ATOM 868 N N . ALA A 1 107 ? 10.169 9.347 -3.999 1.00 98.19 107 ALA A N 1
ATOM 869 C CA . ALA A 1 107 ? 10.383 7.910 -4.151 1.00 98.19 107 ALA A CA 1
ATOM 870 C C . ALA A 1 107 ? 9.078 7.121 -3.956 1.00 98.19 107 ALA A C 1
ATOM 872 O O . ALA A 1 107 ? 8.775 6.247 -4.771 1.00 98.19 107 ALA A O 1
ATOM 873 N N . ALA A 1 108 ? 8.295 7.463 -2.929 1.00 98.12 108 ALA A N 1
ATOM 874 C CA . ALA A 1 108 ? 6.985 6.864 -2.684 1.00 98.12 108 ALA A CA 1
ATOM 875 C C . ALA A 1 108 ? 5.981 7.169 -3.801 1.00 98.12 108 ALA A C 1
ATOM 877 O O . ALA A 1 108 ? 5.299 6.254 -4.253 1.00 98.12 108 ALA A O 1
ATOM 878 N N . ALA A 1 109 ? 5.932 8.408 -4.298 1.00 97.75 109 ALA A N 1
ATOM 879 C CA . ALA A 1 109 ? 5.060 8.793 -5.406 1.00 97.75 109 ALA A CA 1
ATOM 880 C C . ALA A 1 109 ? 5.353 7.969 -6.672 1.00 97.75 109 ALA A C 1
ATOM 882 O O . ALA A 1 109 ? 4.441 7.420 -7.290 1.00 97.75 109 ALA A O 1
ATOM 883 N N . ILE A 1 110 ? 6.635 7.799 -7.017 1.00 98.19 110 ILE A N 1
ATOM 884 C CA . ILE A 1 110 ? 7.058 6.937 -8.132 1.00 98.19 110 ILE A CA 1
ATOM 885 C C . ILE A 1 110 ? 6.666 5.476 -7.873 1.00 98.19 110 ILE A C 1
ATOM 887 O O . ILE A 1 110 ? 6.150 4.816 -8.773 1.00 98.19 110 ILE A O 1
ATOM 891 N N . GLY A 1 111 ? 6.896 4.967 -6.660 1.00 98.31 111 GLY A N 1
ATOM 892 C CA . GLY A 1 111 ? 6.547 3.597 -6.282 1.00 98.31 111 GLY A CA 1
ATOM 893 C C . GLY A 1 111 ? 5.046 3.309 -6.390 1.00 98.31 111 GLY A C 1
ATOM 894 O O . GLY A 1 111 ? 4.662 2.303 -6.984 1.00 98.31 111 GLY A O 1
ATOM 895 N N . LEU A 1 112 ? 4.200 4.223 -5.908 1.00 98.25 112 LEU A N 1
ATOM 896 C CA . LEU A 1 112 ? 2.742 4.145 -6.026 1.00 98.25 112 LEU A CA 1
ATOM 897 C C . LEU A 1 112 ? 2.277 4.232 -7.483 1.00 98.25 112 LEU A C 1
ATOM 899 O O . LEU A 1 112 ? 1.434 3.443 -7.898 1.00 98.25 112 LEU A O 1
ATOM 903 N N . ALA A 1 113 ? 2.866 5.116 -8.292 1.00 98.00 113 ALA A N 1
ATOM 904 C CA . ALA A 1 113 ? 2.571 5.186 -9.724 1.00 98.00 113 ALA A CA 1
ATOM 905 C C . ALA A 1 113 ? 2.987 3.924 -10.480 1.00 98.00 113 ALA A C 1
ATOM 907 O O . ALA A 1 113 ? 2.313 3.507 -11.421 1.00 98.00 113 ALA A O 1
ATOM 908 N N . ASN A 1 114 ? 4.084 3.293 -10.072 1.00 97.75 114 ASN A N 1
ATOM 909 C CA . ASN A 1 114 ? 4.473 1.997 -10.605 1.00 97.75 114 ASN A CA 1
ATOM 910 C C . ASN A 1 114 ? 3.470 0.919 -10.195 1.00 97.75 114 ASN A C 1
ATOM 912 O O . ASN A 1 114 ? 2.995 0.203 -11.070 1.00 97.75 114 ASN A O 1
ATOM 916 N N . LEU A 1 115 ? 3.085 0.857 -8.916 1.00 98.19 115 LEU A N 1
ATOM 917 C CA . LEU A 1 115 ? 2.101 -0.110 -8.427 1.00 98.19 115 LEU A CA 1
ATOM 918 C C . LEU A 1 115 ? 0.754 0.042 -9.141 1.00 98.19 115 LEU A C 1
ATOM 920 O O . LEU A 1 115 ? 0.197 -0.962 -9.569 1.00 98.19 115 LEU A O 1
ATOM 924 N N . ALA A 1 116 ? 0.274 1.275 -9.330 1.00 97.19 116 ALA A N 1
ATOM 925 C CA . ALA A 1 116 ? -0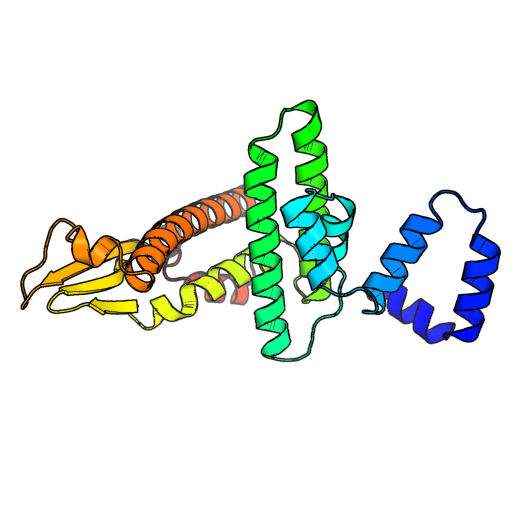.973 1.558 -10.035 1.00 97.19 116 ALA A CA 1
ATOM 926 C C . ALA A 1 116 ? -0.938 0.985 -11.455 1.00 97.19 116 ALA A C 1
ATOM 928 O O . ALA A 1 116 ? -1.780 0.164 -11.808 1.00 97.19 116 ALA A O 1
ATOM 929 N N . ARG A 1 117 ? 0.106 1.310 -12.229 1.00 95.81 117 ARG A N 1
ATOM 930 C CA . ARG A 1 117 ? 0.280 0.787 -13.594 1.00 95.81 117 ARG A CA 1
ATOM 931 C C . ARG A 1 117 ? 0.415 -0.734 -13.629 1.00 95.81 117 ARG A C 1
ATOM 933 O O . ARG A 1 117 ? -0.135 -1.365 -14.523 1.00 95.81 117 ARG A O 1
ATOM 940 N N . THR A 1 118 ? 1.160 -1.321 -12.694 1.00 95.50 118 THR A N 1
ATOM 941 C CA . THR A 1 118 ? 1.359 -2.777 -12.612 1.00 95.50 118 THR A CA 1
ATOM 942 C C . THR A 1 118 ? 0.063 -3.504 -12.257 1.00 95.50 118 THR A C 1
ATOM 944 O O . THR A 1 118 ? -0.185 -4.589 -12.772 1.00 95.50 118 THR A O 1
ATOM 947 N N . ALA A 1 119 ? -0.775 -2.898 -11.416 1.00 95.44 119 ALA A N 1
ATOM 948 C CA . ALA A 1 119 ? -2.071 -3.430 -11.010 1.00 95.44 119 ALA A CA 1
ATOM 949 C C . ALA A 1 119 ? -3.225 -3.054 -11.963 1.00 95.44 119 ALA A C 1
ATOM 951 O O . ALA A 1 119 ? -4.351 -3.484 -11.740 1.00 95.44 119 ALA A O 1
ATOM 952 N N . GLY A 1 120 ? -2.957 -2.288 -13.026 1.00 93.75 120 GLY A N 1
ATOM 953 C CA . GLY A 1 120 ? -3.952 -1.918 -14.039 1.00 93.75 120 GLY A CA 1
ATOM 954 C C . GLY A 1 120 ? -4.832 -0.715 -13.684 1.00 93.75 120 GLY A C 1
ATOM 955 O O . GLY A 1 120 ? -5.818 -0.472 -14.371 1.00 93.75 120 GLY A O 1
ATOM 956 N N . TYR A 1 121 ? -4.483 0.052 -12.650 1.00 92.94 121 TYR A N 1
ATOM 957 C CA . TYR A 1 121 ? -5.163 1.304 -12.324 1.00 92.94 121 TYR A CA 1
ATOM 958 C C . TYR A 1 121 ? -4.683 2.442 -13.236 1.00 92.94 121 TYR A C 1
ATOM 960 O O . TYR A 1 121 ? -3.495 2.487 -13.583 1.00 92.94 121 TYR A O 1
ATOM 968 N N . PRO A 1 122 ? -5.571 3.387 -13.596 1.00 90.62 122 PRO A N 1
ATOM 969 C CA . PRO A 1 122 ? -5.218 4.512 -14.462 1.00 90.62 122 PRO A CA 1
ATOM 970 C C . PRO A 1 122 ? -4.171 5.427 -13.815 1.00 90.62 122 PRO A C 1
ATOM 972 O O . PRO A 1 122 ? -3.269 5.927 -14.491 1.00 90.62 122 PRO A O 1
ATOM 975 N N . ASP A 1 123 ? -4.251 5.603 -12.496 1.00 92.19 123 ASP A N 1
ATOM 976 C CA . ASP A 1 123 ? -3.393 6.503 -11.740 1.00 92.19 123 ASP A CA 1
ATOM 977 C C . ASP A 1 123 ? -3.267 6.075 -10.255 1.00 92.19 123 ASP A C 1
ATOM 979 O O . ASP A 1 123 ? -3.986 5.179 -9.792 1.00 92.19 123 ASP A O 1
ATOM 983 N N . PRO A 1 124 ? -2.332 6.679 -9.490 1.00 93.62 124 PRO A N 1
ATOM 984 C CA . PRO A 1 124 ? -2.134 6.369 -8.073 1.00 93.62 124 PRO A CA 1
ATOM 985 C C . PRO A 1 124 ? -3.328 6.692 -7.169 1.00 93.62 124 PRO A C 1
ATOM 987 O O . PRO A 1 124 ? -3.471 6.055 -6.130 1.00 93.62 124 PRO A O 1
ATOM 990 N N . VAL A 1 125 ? -4.153 7.676 -7.533 1.00 90.44 125 VAL A N 1
ATOM 991 C CA . VAL A 1 125 ? -5.303 8.119 -6.734 1.00 90.44 125 VAL A CA 1
ATOM 992 C C . VAL A 1 125 ? -6.397 7.055 -6.785 1.00 90.44 125 VAL A C 1
ATOM 994 O O . VAL A 1 125 ? -6.925 6.657 -5.752 1.00 90.44 125 VAL A O 1
ATOM 997 N N . ARG A 1 126 ? -6.675 6.503 -7.969 1.00 90.62 126 ARG A N 1
ATOM 998 C CA . ARG A 1 126 ? -7.669 5.427 -8.143 1.00 90.62 126 ARG A CA 1
ATOM 999 C C . ARG A 1 126 ? -7.210 4.125 -7.493 1.00 90.62 126 ARG A C 1
ATOM 1001 O O . ARG A 1 126 ? -8.021 3.417 -6.899 1.00 90.62 126 ARG A O 1
ATOM 1008 N N . LEU A 1 127 ? -5.903 3.846 -7.529 1.00 93.75 127 LEU A N 1
ATOM 1009 C CA . LEU A 1 127 ? -5.309 2.775 -6.726 1.00 93.75 127 LEU A CA 1
ATOM 1010 C C . LEU A 1 127 ? -5.550 3.013 -5.227 1.00 93.75 127 LEU A C 1
ATOM 1012 O O . LEU A 1 127 ? -6.009 2.104 -4.542 1.00 93.75 127 LEU A O 1
ATOM 1016 N N . GLU A 1 128 ? -5.230 4.205 -4.713 1.00 92.31 128 GLU A N 1
ATOM 1017 C CA . GLU A 1 128 ? -5.441 4.555 -3.302 1.00 92.31 128 GLU A CA 1
ATOM 1018 C C . GLU A 1 128 ? -6.900 4.321 -2.897 1.00 92.31 128 GLU A C 1
ATOM 1020 O O . GLU A 1 128 ? -7.154 3.620 -1.919 1.00 92.31 128 GLU A O 1
ATOM 1025 N N . TRP A 1 129 ? -7.858 4.804 -3.688 1.00 89.25 129 TRP A N 1
ATOM 1026 C CA . TRP A 1 129 ? -9.281 4.628 -3.399 1.00 89.25 129 TRP A CA 1
ATOM 1027 C C . TRP A 1 129 ? -9.701 3.164 -3.318 1.00 89.25 129 TRP A C 1
ATOM 1029 O O . TRP A 1 129 ? -10.337 2.753 -2.343 1.00 89.25 129 TRP A O 1
ATOM 1039 N N . ALA A 1 130 ? -9.289 2.357 -4.296 1.00 89.56 130 ALA A N 1
ATOM 1040 C CA . ALA A 1 130 ? -9.588 0.932 -4.312 1.00 89.56 130 ALA A CA 1
ATOM 1041 C C . ALA A 1 130 ? -8.968 0.192 -3.113 1.00 89.56 130 ALA A C 1
ATOM 1043 O O . ALA A 1 130 ? -9.621 -0.655 -2.501 1.00 89.56 130 ALA A O 1
ATOM 1044 N N . MET A 1 131 ? -7.726 0.522 -2.746 1.00 91.94 131 MET A N 1
ATOM 1045 C CA . MET A 1 131 ? -7.023 -0.139 -1.642 1.00 91.94 131 MET A CA 1
ATOM 1046 C C . MET A 1 131 ? -7.599 0.220 -0.276 1.00 91.94 131 MET A C 1
ATOM 1048 O O . MET A 1 131 ? -7.702 -0.650 0.593 1.00 91.94 131 MET A O 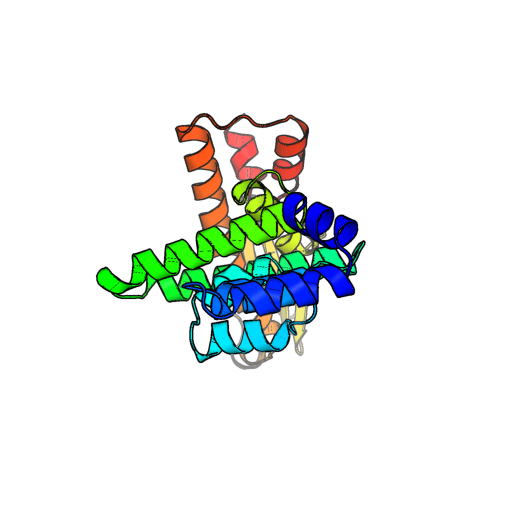1
ATOM 1052 N N . GLU A 1 132 ? -7.998 1.473 -0.078 1.00 88.56 132 GLU A N 1
ATOM 1053 C CA . GLU A 1 132 ? -8.645 1.885 1.165 1.00 88.56 132 GLU A CA 1
ATOM 1054 C C . GLU A 1 132 ? -10.035 1.247 1.303 1.00 88.56 132 GLU A C 1
ATOM 1056 O O . GLU A 1 132 ? -10.339 0.706 2.367 1.00 88.56 132 GLU A O 1
ATOM 1061 N N . ALA A 1 133 ? -10.823 1.170 0.220 1.00 85.94 133 ALA A N 1
ATOM 1062 C CA . ALA A 1 133 ? -12.102 0.454 0.217 1.00 85.94 133 ALA A CA 1
ATOM 1063 C C . ALA A 1 133 ? -11.925 -1.039 0.549 1.00 85.94 133 ALA A C 1
ATOM 1065 O O . ALA A 1 133 ? -12.628 -1.593 1.398 1.00 85.94 133 ALA A O 1
ATOM 1066 N N . GLN A 1 134 ? -10.929 -1.694 -0.054 1.00 86.38 134 GLN A N 1
ATOM 1067 C CA . GLN A 1 134 ? -10.629 -3.100 0.219 1.00 86.38 134 GLN A CA 1
ATOM 1068 C C . GLN A 1 134 ? -10.196 -3.335 1.677 1.00 86.38 134 GLN A C 1
ATOM 1070 O O . GLN A 1 134 ? -10.524 -4.370 2.259 1.00 86.38 134 GLN A O 1
ATOM 1075 N N . ALA A 1 135 ? -9.485 -2.386 2.295 1.00 83.38 135 ALA A N 1
ATOM 1076 C CA . ALA A 1 135 ? -9.018 -2.499 3.679 1.00 83.38 135 ALA A CA 1
ATOM 1077 C C . ALA A 1 135 ? -10.150 -2.485 4.728 1.00 83.38 135 ALA A C 1
ATOM 1079 O O . ALA A 1 135 ? -9.931 -2.917 5.869 1.00 83.38 135 ALA A O 1
ATOM 1080 N N . VAL A 1 136 ? -11.336 -2.000 4.348 1.00 83.88 136 VAL A N 1
ATOM 1081 C CA . VAL A 1 136 ? -12.512 -1.858 5.222 1.00 83.88 136 VAL A CA 1
ATOM 1082 C C . VAL A 1 136 ? -13.696 -2.737 4.805 1.00 83.88 136 VAL A C 1
ATOM 1084 O O . VAL A 1 136 ? -14.749 -2.693 5.437 1.00 83.88 136 VAL A O 1
ATOM 1087 N N . ALA A 1 137 ? -13.534 -3.558 3.765 1.00 82.75 137 ALA A N 1
ATOM 1088 C CA . ALA A 1 137 ? -14.613 -4.353 3.178 1.00 82.75 137 ALA A CA 1
ATOM 1089 C C . ALA A 1 137 ? -15.221 -5.402 4.132 1.00 82.75 137 ALA A C 1
ATOM 1091 O O . ALA A 1 137 ? -16.369 -5.804 3.966 1.00 82.75 137 ALA A O 1
ATOM 1092 N N . ASP A 1 138 ? -14.474 -5.873 5.130 1.00 85.31 138 ASP A N 1
ATOM 1093 C CA . ASP A 1 138 ? -14.993 -6.758 6.179 1.00 85.31 138 ASP A CA 1
ATOM 1094 C C . ASP A 1 138 ? -15.901 -6.017 7.167 1.00 85.31 138 ASP A C 1
ATOM 1096 O O . ASP A 1 138 ? -16.915 -6.572 7.577 1.00 85.31 138 ASP A O 1
ATOM 1100 N N . LEU A 1 139 ? -15.586 -4.760 7.493 1.00 85.75 139 LEU A N 1
ATOM 1101 C CA . LEU A 1 139 ? -16.401 -3.927 8.384 1.00 85.75 139 LEU A CA 1
ATOM 1102 C C . LEU A 1 139 ? -17.725 -3.509 7.737 1.00 85.75 139 LEU A C 1
ATOM 1104 O O . LEU A 1 139 ? -18.705 -3.303 8.445 1.00 85.75 139 LEU A O 1
ATOM 1108 N N . ALA A 1 140 ? -17.785 -3.468 6.402 1.00 79.94 140 ALA A N 1
ATOM 1109 C CA . ALA A 1 140 ? -19.041 -3.304 5.671 1.00 79.94 140 ALA A CA 1
ATOM 1110 C C . ALA A 1 140 ? -20.016 -4.484 5.881 1.00 79.94 140 ALA A C 1
ATOM 1112 O O . ALA A 1 140 ? -21.218 -4.326 5.701 1.00 79.94 140 ALA A O 1
ATOM 1113 N N . LYS A 1 141 ? -19.521 -5.665 6.287 1.00 83.31 141 LYS A N 1
ATOM 1114 C CA . LYS A 1 141 ? -20.351 -6.848 6.591 1.00 83.31 141 LYS A CA 1
ATOM 1115 C C . LYS A 1 141 ? -20.819 -6.897 8.049 1.00 83.31 141 LYS A C 1
ATOM 1117 O O . LYS A 1 141 ? -21.564 -7.804 8.412 1.00 83.31 141 LYS A O 1
ATOM 1122 N N . GLY A 1 142 ? -20.367 -5.960 8.880 1.00 85.88 142 GLY A N 1
ATOM 1123 C CA . GLY A 1 142 ? -20.705 -5.865 10.295 1.00 85.88 142 GLY A CA 1
ATOM 1124 C C . GLY A 1 142 ? -19.483 -5.783 11.220 1.00 85.88 142 GLY A C 1
ATOM 1125 O O . GLY A 1 142 ? -18.336 -5.796 10.765 1.00 85.88 142 GLY A O 1
ATOM 1126 N N . PRO A 1 143 ? -19.710 -5.692 12.543 1.00 89.75 143 PRO A N 1
ATOM 1127 C CA . PRO A 1 143 ? -18.645 -5.471 13.513 1.00 89.75 143 PRO A CA 1
ATOM 1128 C C . PRO A 1 143 ? -17.670 -6.647 13.625 1.00 89.75 143 PRO A C 1
ATOM 1130 O O . PRO A 1 143 ? -18.066 -7.803 13.797 1.00 89.75 143 PRO A O 1
ATOM 1133 N N . VAL A 1 144 ? -16.371 -6.350 13.661 1.00 91.69 144 VAL A N 1
ATOM 1134 C CA . VAL A 1 144 ? -15.341 -7.352 13.960 1.00 91.69 144 VAL A CA 1
ATOM 1135 C C . VAL A 1 144 ? -15.209 -7.486 15.473 1.00 91.69 144 VAL A C 1
ATOM 1137 O O . VAL A 1 144 ? -14.716 -6.577 16.141 1.00 91.69 144 VAL A O 1
ATOM 1140 N N . THR A 1 145 ? -15.637 -8.628 16.015 1.00 92.81 145 THR A N 1
ATOM 1141 C CA . THR A 1 145 ? -15.730 -8.861 17.466 1.00 92.81 145 THR A CA 1
ATOM 1142 C C . THR A 1 145 ? -14.692 -9.861 17.970 1.00 92.81 145 THR A C 1
ATOM 1144 O O . THR A 1 145 ? -14.525 -10.946 17.416 1.00 92.81 145 THR A O 1
ATOM 1147 N N . VAL A 1 146 ? -14.033 -9.528 19.079 1.00 93.56 146 VAL A N 1
ATOM 1148 C CA . VAL A 1 146 ? -13.119 -10.396 19.828 1.00 93.56 146 VAL A CA 1
ATOM 1149 C C . VAL A 1 146 ? -13.662 -10.572 21.244 1.00 93.56 146 VAL A C 1
ATOM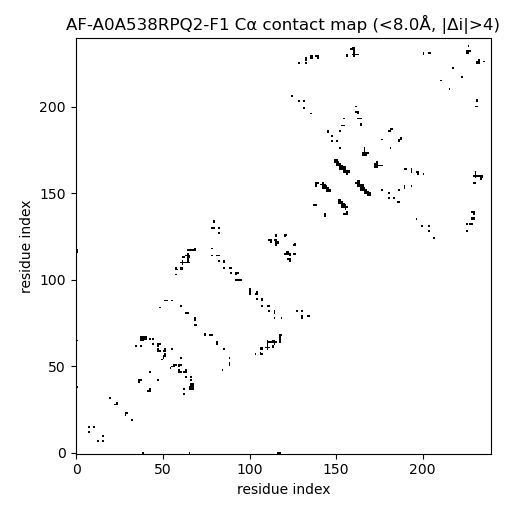 1151 O O . VAL A 1 146 ? -13.874 -9.596 21.958 1.00 93.56 146 VAL A O 1
ATOM 1154 N N . LYS A 1 147 ? -13.859 -11.822 21.669 1.00 92.38 147 LYS A N 1
ATOM 1155 C CA . LYS A 1 147 ? -14.251 -12.162 23.044 1.00 92.38 147 LYS A CA 1
ATOM 1156 C C . LYS A 1 147 ? -13.033 -12.615 23.845 1.00 92.38 147 LYS A C 1
ATOM 1158 O O . LYS A 1 147 ? -12.272 -13.463 23.381 1.00 92.38 147 LYS A O 1
ATOM 1163 N N . VAL A 1 148 ? -12.859 -12.054 25.038 1.00 91.38 148 VAL A N 1
ATOM 1164 C CA . VAL A 1 148 ? -11.826 -12.434 26.010 1.00 91.38 148 VAL A CA 1
ATOM 1165 C C . VAL A 1 148 ? -12.495 -12.531 27.377 1.00 91.38 148 VAL A C 1
ATOM 1167 O O . VAL A 1 148 ? -12.980 -11.526 27.895 1.00 91.38 148 VAL A O 1
ATOM 1170 N N . ALA A 1 149 ? -12.518 -13.736 27.951 1.00 87.12 149 ALA A N 1
ATOM 1171 C CA . ALA A 1 149 ? -13.300 -14.041 29.150 1.00 87.12 149 ALA A CA 1
ATOM 1172 C C . ALA A 1 149 ? -14.778 -13.625 28.977 1.00 87.12 149 ALA A C 1
ATOM 1174 O O . ALA A 1 149 ? -15.428 -14.058 28.027 1.00 87.12 149 ALA A O 1
ATOM 1175 N N . ASP A 1 150 ? -15.299 -12.776 29.861 1.00 89.62 150 ASP A N 1
ATOM 1176 C CA . ASP A 1 150 ? -16.675 -12.272 29.857 1.00 89.62 150 ASP A CA 1
ATOM 1177 C C . ASP A 1 150 ? -16.840 -10.918 29.140 1.00 89.62 150 ASP A C 1
ATOM 1179 O O . ASP A 1 150 ? -17.916 -10.315 29.194 1.00 89.62 150 ASP A O 1
ATOM 1183 N N . VAL A 1 151 ? -15.792 -10.443 28.456 1.00 92.12 151 VAL A N 1
ATOM 1184 C CA . VAL A 1 151 ? -15.765 -9.159 27.746 1.00 92.12 151 VAL A CA 1
ATOM 1185 C C . VAL A 1 151 ? -15.689 -9.380 26.236 1.00 92.12 151 VAL A C 1
ATOM 1187 O O . VAL A 1 151 ? -14.766 -10.014 25.723 1.00 92.12 151 VAL A O 1
ATOM 1190 N N . ALA A 1 152 ? -16.643 -8.813 25.505 1.00 93.44 152 ALA A N 1
ATOM 1191 C CA . ALA A 1 152 ? -16.625 -8.695 24.054 1.00 93.44 152 ALA A CA 1
ATOM 1192 C C . ALA A 1 152 ? -16.161 -7.289 23.661 1.00 93.44 152 ALA A C 1
ATOM 1194 O O . ALA A 1 152 ? -16.724 -6.298 24.120 1.00 93.44 152 ALA A O 1
ATOM 1195 N N . VAL A 1 153 ? -15.144 -7.201 22.808 1.00 94.38 153 VAL A N 1
ATOM 1196 C CA . VAL A 1 153 ? -14.684 -5.950 22.199 1.00 94.38 153 VAL A CA 1
ATOM 1197 C C . VAL A 1 153 ? -14.985 -6.017 20.710 1.00 94.38 153 VAL A C 1
ATOM 1199 O O . VAL A 1 153 ? -14.517 -6.939 20.042 1.00 94.38 153 VAL A O 1
ATOM 1202 N N . ALA A 1 154 ? -15.750 -5.065 20.188 1.00 93.94 154 ALA A N 1
ATOM 1203 C CA . ALA A 1 154 ? -16.112 -5.004 18.778 1.00 93.94 154 ALA A CA 1
ATOM 1204 C C . ALA A 1 154 ? -15.606 -3.712 18.136 1.00 93.94 154 ALA A C 1
ATOM 1206 O O . ALA A 1 154 ? -15.637 -2.655 18.757 1.00 93.94 154 ALA A O 1
ATOM 1207 N N . LEU A 1 155 ? -15.124 -3.812 16.898 1.00 93.75 155 LEU A N 1
ATOM 1208 C CA . LEU A 1 155 ? -14.786 -2.684 16.032 1.00 93.75 155 LEU A CA 1
ATOM 1209 C C . LEU A 1 155 ? -15.852 -2.580 14.942 1.00 93.75 155 LEU A C 1
ATOM 1211 O O . LEU A 1 155 ? -16.069 -3.553 14.220 1.00 93.75 155 LEU A O 1
ATOM 1215 N N . ALA A 1 156 ? -16.478 -1.417 14.814 1.00 92.00 156 ALA A N 1
ATOM 1216 C CA . ALA A 1 156 ? -17.498 -1.132 13.810 1.00 92.00 156 ALA A CA 1
ATOM 1217 C C . ALA A 1 156 ? -17.252 0.235 13.157 1.00 92.00 156 ALA A C 1
ATOM 1219 O O . ALA A 1 156 ? -16.404 1.006 13.615 1.00 92.00 156 ALA A O 1
ATOM 1220 N N . ILE A 1 157 ? -17.982 0.508 12.078 1.00 89.12 157 ILE A N 1
ATOM 1221 C CA . ILE A 1 157 ? -18.136 1.848 11.512 1.00 89.12 157 ILE A CA 1
ATOM 1222 C C . ILE A 1 157 ? -19.526 2.334 11.916 1.00 89.12 157 ILE A C 1
ATOM 1224 O O . ILE A 1 157 ? -20.499 1.607 11.715 1.00 89.12 157 ILE A O 1
ATOM 1228 N N . ASP A 1 158 ? -19.606 3.513 12.524 1.00 88.19 158 ASP A N 1
ATOM 1229 C CA . ASP A 1 158 ? -20.880 4.107 12.917 1.00 88.19 158 ASP A CA 1
ATOM 1230 C C . ASP A 1 158 ? -21.629 4.714 11.714 1.00 88.19 158 ASP A C 1
ATOM 1232 O O . ASP A 1 158 ? -21.140 4.741 10.582 1.00 88.19 158 ASP A O 1
ATOM 1236 N N . ALA A 1 159 ? -22.833 5.236 11.956 1.00 85.19 159 ALA A N 1
ATOM 1237 C CA . ALA A 1 159 ? -23.663 5.846 10.915 1.00 85.19 159 ALA A CA 1
ATOM 1238 C C . ALA A 1 159 ? -23.047 7.109 10.274 1.00 85.19 159 ALA A C 1
ATOM 1240 O O . ALA A 1 159 ? -23.511 7.552 9.228 1.00 85.19 159 ALA A O 1
ATOM 1241 N N . GLN A 1 160 ? -22.028 7.713 10.891 1.00 83.69 160 GLN A N 1
ATOM 1242 C CA . GLN A 1 160 ? -21.309 8.878 10.365 1.00 83.69 160 GLN A CA 1
ATOM 1243 C C . GLN A 1 160 ? -20.061 8.481 9.563 1.00 83.69 160 GLN A C 1
ATOM 1245 O O . GLN A 1 160 ? -19.370 9.345 9.013 1.00 83.69 160 GLN A O 1
ATOM 1250 N N . GLY A 1 161 ? -19.775 7.180 9.476 1.00 84.06 161 GLY A N 1
ATOM 1251 C CA . GLY A 1 161 ? -18.583 6.657 8.832 1.00 84.06 161 GLY A CA 1
ATOM 1252 C C . GLY A 1 161 ? -17.359 6.656 9.749 1.00 84.06 161 GLY A C 1
ATOM 1253 O O . GLY A 1 161 ? -16.254 6.377 9.282 1.00 84.06 161 GLY A O 1
ATOM 1254 N N . ASP A 1 162 ? -17.507 6.951 11.041 1.00 87.38 162 ASP A N 1
ATOM 1255 C CA . ASP A 1 162 ? -16.384 6.987 11.967 1.00 87.38 162 ASP A CA 1
ATOM 1256 C C . ASP A 1 162 ? -16.158 5.608 12.619 1.00 87.38 162 ASP A C 1
ATOM 1258 O O . ASP A 1 162 ? -17.095 4.914 13.017 1.00 87.38 162 ASP A O 1
ATOM 1262 N N . PRO A 1 163 ? -14.895 5.156 12.740 1.00 90.00 163 PRO A N 1
ATOM 1263 C CA . PRO A 1 163 ? -14.601 3.879 13.367 1.00 90.00 163 PRO A CA 1
ATOM 1264 C C . PRO A 1 163 ? -14.774 3.971 14.886 1.00 90.00 163 PRO A C 1
ATOM 1266 O O . PRO A 1 163 ? -14.122 4.779 15.567 1.00 90.00 163 PRO A O 1
ATOM 1269 N N . GLU A 1 164 ? -15.574 3.066 15.436 1.00 91.19 164 GLU A N 1
ATOM 1270 C CA . GLU A 1 164 ? -15.875 2.965 16.858 1.00 91.19 164 GLU A CA 1
ATOM 1271 C C . GLU A 1 164 ? -15.458 1.615 17.441 1.00 91.19 164 GLU A C 1
ATOM 1273 O O . GLU A 1 164 ? -15.427 0.592 16.763 1.00 91.19 164 GLU A O 1
ATOM 1278 N N . VAL A 1 165 ? -15.096 1.623 18.726 1.00 93.25 165 VAL A N 1
ATOM 1279 C CA . VAL A 1 165 ? -14.819 0.388 19.465 1.00 93.25 165 VAL A CA 1
ATOM 1280 C C . VAL A 1 165 ? -15.774 0.341 20.636 1.00 93.25 165 VAL A C 1
ATOM 1282 O O . VAL A 1 165 ? -15.736 1.235 21.482 1.00 93.25 165 VAL A O 1
ATOM 1285 N N . THR A 1 166 ? -16.595 -0.699 20.676 1.00 93.00 166 THR A N 1
ATOM 1286 C CA . THR A 1 166 ? -17.557 -0.953 21.744 1.00 93.00 166 THR A CA 1
ATOM 1287 C C . THR A 1 166 ? -17.069 -2.105 22.612 1.00 93.00 166 THR A C 1
ATOM 1289 O O . THR A 1 166 ? -16.414 -3.042 22.147 1.00 93.00 166 THR A O 1
ATOM 1292 N N . VAL A 1 167 ? -17.342 -2.009 23.910 1.00 93.69 167 VAL A N 1
ATOM 1293 C CA . VAL A 1 167 ? -16.940 -3.006 24.903 1.00 93.69 167 VAL A CA 1
ATOM 1294 C C . VAL A 1 167 ? -18.179 -3.421 25.665 1.00 93.69 167 VAL A C 1
ATOM 1296 O O . VAL A 1 167 ? -18.818 -2.583 26.292 1.00 93.69 167 VAL A O 1
ATOM 1299 N N . VAL A 1 168 ? -18.511 -4.705 25.632 1.00 92.88 168 VAL A N 1
ATOM 1300 C CA . VAL A 1 168 ? -19.678 -5.259 26.319 1.00 92.88 168 VAL A CA 1
ATOM 1301 C C . VAL A 1 168 ? -19.220 -6.344 27.279 1.00 92.88 168 VAL A C 1
ATOM 1303 O O . VAL A 1 168 ? -18.534 -7.283 26.883 1.00 92.88 168 VAL A O 1
ATOM 1306 N N . ARG A 1 169 ? -19.621 -6.236 28.545 1.00 91.88 169 ARG A N 1
ATOM 1307 C CA . ARG A 1 169 ? -19.393 -7.246 29.579 1.00 91.88 169 ARG A CA 1
ATOM 1308 C C . ARG A 1 169 ? -20.734 -7.683 30.141 1.00 91.88 169 ARG A C 1
ATOM 1310 O O . ARG A 1 169 ? -21.456 -6.859 30.691 1.00 91.88 169 ARG A O 1
ATOM 1317 N N . GLN A 1 170 ? -21.074 -8.963 29.988 1.00 85.69 170 GLN A N 1
ATOM 1318 C CA . GLN A 1 170 ? -22.341 -9.527 30.489 1.00 85.69 170 GLN A CA 1
ATOM 1319 C C . GLN A 1 170 ? -23.586 -8.697 30.086 1.00 85.69 170 GLN A C 1
ATOM 1321 O O . GLN A 1 170 ? -24.459 -8.419 30.902 1.00 85.69 170 GLN A O 1
ATOM 1326 N N . GLY A 1 171 ? -23.635 -8.229 28.834 1.00 83.56 171 GLY A N 1
ATOM 1327 C CA . GLY A 1 171 ? -24.740 -7.409 28.313 1.00 83.56 171 GLY A CA 1
ATOM 1328 C C . GLY A 1 171 ? -24.699 -5.922 28.690 1.00 83.56 171 GLY A C 1
ATOM 1329 O O . GLY A 1 171 ? -25.523 -5.161 28.195 1.00 83.56 171 GLY A O 1
ATOM 1330 N N . LYS A 1 172 ? -23.735 -5.476 29.508 1.00 88.56 172 LYS A N 1
ATOM 1331 C CA . LYS A 1 172 ? -23.542 -4.060 29.858 1.00 88.56 172 LYS A CA 1
ATOM 1332 C C . LYS A 1 172 ? -22.396 -3.445 29.062 1.00 88.56 172 LYS A C 1
ATOM 1334 O O . LYS A 1 172 ? -21.289 -3.987 29.042 1.00 88.56 172 LYS A O 1
ATOM 1339 N N . THR A 1 173 ? -22.642 -2.295 28.444 1.00 91.00 173 THR A N 1
ATOM 1340 C CA . THR A 1 173 ? -21.608 -1.517 27.751 1.00 91.00 173 THR A CA 1
ATOM 1341 C C . THR A 1 173 ? -20.667 -0.865 28.763 1.00 91.00 173 THR A C 1
ATOM 1343 O O . THR A 1 173 ? -21.112 -0.257 29.735 1.00 91.00 173 THR A O 1
ATOM 1346 N N . LEU A 1 174 ? -19.359 -0.985 28.541 1.00 90.56 174 LEU A N 1
ATOM 1347 C CA . LEU A 1 174 ? -18.319 -0.348 29.345 1.00 90.56 174 LEU A CA 1
ATOM 1348 C C . LEU A 1 174 ? -17.740 0.857 28.600 1.00 90.56 174 LEU A C 1
ATOM 1350 O O . LEU A 1 174 ? -17.532 0.807 27.389 1.00 90.56 174 LEU A O 1
ATOM 1354 N N . SER A 1 175 ? -17.407 1.918 29.336 1.00 86.62 175 SER A N 1
ATOM 1355 C CA . SER A 1 175 ? -16.759 3.117 28.782 1.00 86.62 175 SER A CA 1
ATOM 1356 C C . SER A 1 175 ? -15.292 2.892 28.402 1.00 86.62 175 SER A C 1
ATOM 1358 O O . SER A 1 175 ? -14.730 3.636 27.600 1.00 86.62 175 SER A O 1
ATOM 1360 N N . THR A 1 176 ? -14.647 1.876 28.979 1.00 88.44 176 THR A N 1
ATOM 1361 C CA . THR A 1 176 ? -13.228 1.577 28.767 1.00 88.44 176 THR A CA 1
ATOM 1362 C C . THR A 1 176 ? -12.988 0.076 28.650 1.00 88.44 176 THR A C 1
ATOM 1364 O O . THR A 1 176 ? -13.702 -0.739 29.234 1.00 88.44 176 THR A O 1
ATOM 1367 N N . ILE A 1 177 ? -11.957 -0.298 27.885 1.00 89.19 177 ILE A N 1
ATOM 1368 C CA . ILE A 1 177 ? -11.492 -1.686 27.801 1.00 89.19 177 ILE A CA 1
ATOM 1369 C C . ILE A 1 177 ? -10.760 -2.020 29.112 1.00 89.19 177 ILE A C 1
ATOM 1371 O O . ILE A 1 177 ? -9.757 -1.359 29.408 1.00 89.19 177 ILE A O 1
ATOM 1375 N N . PRO A 1 178 ? -11.183 -3.051 29.869 1.00 90.69 178 PRO A N 1
ATOM 1376 C CA . PRO A 1 178 ? -10.493 -3.458 31.089 1.00 90.69 178 PRO A CA 1
ATOM 1377 C C . PRO A 1 178 ? -9.000 -3.751 30.842 1.00 90.69 178 PRO A C 1
ATOM 1379 O O . PRO A 1 178 ? -8.672 -4.385 29.834 1.00 90.69 178 PRO A O 1
ATOM 1382 N N . PRO A 1 179 ? -8.077 -3.371 31.750 1.00 88.88 179 PRO A N 1
ATOM 1383 C CA . PRO A 1 179 ? -6.632 -3.511 31.529 1.00 88.88 179 PRO A CA 1
ATOM 1384 C C . PRO A 1 179 ? -6.174 -4.937 31.193 1.00 88.88 179 PRO A C 1
ATOM 1386 O O . PRO A 1 179 ? -5.301 -5.119 30.345 1.00 88.88 179 PRO A O 1
ATOM 1389 N N . ALA A 1 180 ? -6.791 -5.948 31.814 1.00 86.50 180 ALA A N 1
ATOM 1390 C CA . ALA A 1 180 ? -6.501 -7.358 31.553 1.00 86.50 180 ALA A CA 1
ATOM 1391 C C . ALA A 1 180 ? -6.855 -7.774 30.112 1.00 86.50 180 ALA A C 1
ATOM 1393 O O . ALA A 1 180 ? -6.097 -8.489 29.463 1.00 86.50 180 ALA A O 1
ATOM 1394 N N . VAL A 1 181 ? -7.973 -7.265 29.587 1.00 89.38 181 VAL A N 1
ATOM 1395 C CA . VAL A 1 181 ? -8.454 -7.538 28.223 1.00 89.38 181 VAL A CA 1
ATOM 1396 C C . VAL A 1 181 ? -7.672 -6.722 27.195 1.00 89.38 181 VAL A C 1
ATOM 1398 O O . VAL A 1 181 ? -7.353 -7.223 26.121 1.00 89.38 181 VAL A O 1
ATOM 1401 N N . LYS A 1 182 ? -7.285 -5.489 27.540 1.00 88.75 182 LYS A N 1
ATOM 1402 C CA . LYS A 1 182 ? -6.514 -4.588 26.670 1.00 88.75 182 LYS A CA 1
ATOM 1403 C C . LYS A 1 182 ? -5.151 -5.164 26.264 1.00 88.75 182 LYS A C 1
ATOM 1405 O O . LYS A 1 182 ? -4.690 -4.887 25.162 1.00 88.75 182 LYS A O 1
ATOM 1410 N N . LYS A 1 183 ? -4.518 -5.967 27.131 1.00 88.50 183 LYS A N 1
ATOM 1411 C CA . LYS A 1 183 ? -3.238 -6.647 26.846 1.00 88.50 183 LYS A CA 1
ATOM 1412 C C . LYS A 1 183 ? -3.375 -7.830 25.882 1.00 88.50 183 LYS A C 1
ATOM 1414 O O . LYS A 1 183 ? -2.366 -8.307 25.371 1.00 88.50 183 LYS A O 1
ATOM 1419 N N . ASN A 1 184 ? -4.592 -8.317 25.624 1.00 93.50 184 ASN A N 1
ATOM 1420 C CA . ASN A 1 184 ? -4.802 -9.390 24.662 1.00 93.50 184 ASN A CA 1
ATOM 1421 C C . ASN A 1 184 ? -4.421 -8.916 23.250 1.00 93.50 184 ASN A C 1
ATOM 1423 O O . ASN A 1 184 ? -4.884 -7.872 22.790 1.00 93.50 184 ASN A O 1
ATOM 1427 N N . THR A 1 185 ? -3.615 -9.708 22.543 1.00 92.94 185 THR A N 1
ATOM 1428 C CA . THR A 1 185 ? -3.073 -9.356 21.221 1.00 92.94 185 THR A CA 1
ATOM 1429 C C . THR A 1 185 ? -4.157 -9.046 20.190 1.00 92.94 185 THR A C 1
ATOM 1431 O O . THR A 1 185 ? -4.017 -8.095 19.422 1.00 92.94 185 THR A O 1
ATOM 1434 N N . LYS A 1 186 ? -5.277 -9.781 20.200 1.00 92.06 186 LYS A N 1
ATOM 1435 C CA . LYS A 1 186 ? -6.399 -9.551 19.277 1.00 92.06 186 LYS A CA 1
ATOM 1436 C C . LYS A 1 186 ? -7.145 -8.250 19.595 1.00 92.06 186 LYS A C 1
ATOM 1438 O O . LYS A 1 186 ? -7.535 -7.531 18.681 1.00 92.06 186 LYS A O 1
ATOM 1443 N N . VAL A 1 187 ? -7.298 -7.906 20.874 1.00 91.88 187 VAL A N 1
ATOM 1444 C CA . VAL A 1 187 ? -7.944 -6.652 21.310 1.00 91.88 187 VAL A CA 1
ATOM 1445 C C . VAL A 1 187 ? -7.055 -5.439 21.026 1.00 91.88 187 VAL A C 1
ATOM 1447 O O . VAL A 1 187 ? -7.532 -4.407 20.544 1.00 91.88 187 VAL A O 1
ATOM 1450 N N . ALA A 1 188 ? -5.748 -5.569 21.262 1.00 91.62 188 ALA A N 1
ATOM 1451 C CA . ALA A 1 188 ? -4.775 -4.554 20.879 1.00 91.62 188 ALA A CA 1
ATOM 1452 C C . ALA A 1 188 ? -4.807 -4.309 19.361 1.00 91.62 188 ALA A C 1
ATOM 1454 O O . ALA A 1 188 ? -4.849 -3.157 18.933 1.00 91.62 188 ALA A O 1
ATOM 1455 N N . ALA A 1 189 ? -4.903 -5.372 18.551 1.00 91.00 189 ALA A N 1
ATOM 1456 C CA . ALA A 1 189 ? -5.037 -5.260 17.100 1.00 91.00 189 ALA A CA 1
ATOM 1457 C C . ALA A 1 189 ? -6.301 -4.488 16.674 1.00 91.00 189 ALA A C 1
ATOM 1459 O O . ALA A 1 189 ? -6.207 -3.647 15.782 1.00 91.00 189 ALA A O 1
ATOM 1460 N N . LEU A 1 190 ? -7.453 -4.692 17.331 1.00 91.81 190 LEU A N 1
ATOM 1461 C CA . LEU A 1 190 ? -8.664 -3.894 17.069 1.00 91.81 190 LEU A CA 1
ATOM 1462 C C . LEU A 1 190 ? -8.461 -2.408 17.385 1.00 91.81 190 LEU A C 1
ATOM 1464 O O . LEU A 1 190 ? -8.875 -1.543 16.615 1.00 91.81 190 LEU A O 1
ATOM 1468 N N . THR A 1 191 ? -7.789 -2.105 18.496 1.00 89.75 191 THR A N 1
ATOM 1469 C CA . THR A 1 191 ? -7.526 -0.718 18.909 1.00 89.75 191 THR A CA 1
ATOM 1470 C C . THR A 1 191 ? -6.571 -0.021 17.937 1.00 89.75 191 THR A C 1
ATOM 1472 O O . THR A 1 191 ? -6.815 1.113 17.527 1.00 89.75 191 THR A O 1
ATOM 1475 N N . THR A 1 192 ? -5.511 -0.710 17.510 1.00 90.81 192 THR A N 1
ATOM 1476 C CA . THR A 1 192 ? -4.603 -0.221 16.465 1.00 90.81 192 THR A CA 1
ATOM 1477 C C . THR A 1 192 ? -5.354 -0.009 15.156 1.00 90.81 192 THR A C 1
ATOM 1479 O O . THR A 1 192 ? -5.220 1.040 14.528 1.00 90.81 192 THR A O 1
ATOM 1482 N N . ARG A 1 193 ? -6.213 -0.961 14.776 1.00 90.00 193 ARG A N 1
ATOM 1483 C CA . ARG A 1 193 ? -7.006 -0.875 13.553 1.00 90.00 193 ARG A CA 1
ATOM 1484 C C . ARG A 1 193 ? -7.967 0.313 13.561 1.00 90.00 193 ARG A C 1
ATOM 1486 O O . ARG A 1 193 ? -8.055 0.990 12.546 1.00 90.00 193 ARG A O 1
ATOM 1493 N N . LYS A 1 194 ? -8.607 0.637 14.692 1.00 91.31 194 LYS A N 1
ATOM 1494 C CA . LYS A 1 194 ? -9.408 1.870 14.842 1.00 91.31 194 LYS A CA 1
ATOM 1495 C C . LYS A 1 194 ? -8.602 3.118 14.473 1.00 91.31 194 LYS A C 1
ATOM 1497 O O . LYS A 1 194 ? -9.091 3.982 13.749 1.00 91.31 194 LYS A O 1
ATOM 1502 N N . THR A 1 195 ? -7.370 3.221 14.968 1.00 89.69 195 THR A N 1
ATOM 1503 C CA . THR A 1 195 ? -6.486 4.358 14.673 1.00 89.69 195 THR A CA 1
ATOM 1504 C C . THR A 1 195 ? -6.126 4.420 13.193 1.00 89.69 195 THR A C 1
ATOM 1506 O O . THR A 1 195 ? -6.154 5.500 12.604 1.00 89.69 195 THR A O 1
ATOM 1509 N N . GLU A 1 196 ? -5.835 3.276 12.574 1.00 87.69 196 GLU A N 1
ATOM 1510 C CA . GLU A 1 196 ? -5.553 3.223 11.140 1.00 87.69 196 GLU A CA 1
ATOM 1511 C C . GLU A 1 196 ? -6.773 3.616 10.303 1.00 87.69 196 GLU A C 1
ATOM 1513 O O . GLU A 1 196 ? -6.635 4.480 9.443 1.00 87.69 196 GLU A O 1
ATOM 1518 N N . LEU A 1 197 ? -7.975 3.131 10.631 1.00 88.69 197 LEU A N 1
ATOM 1519 C CA . LEU A 1 197 ? -9.224 3.522 9.960 1.00 88.69 197 LEU A CA 1
ATOM 1520 C C . LEU A 1 197 ? -9.455 5.040 9.985 1.00 88.69 197 LEU A C 1
ATOM 1522 O O . LEU A 1 197 ? -9.844 5.624 8.978 1.00 88.69 197 LEU A O 1
ATOM 1526 N N . ARG A 1 198 ? -9.152 5.716 11.102 1.00 87.81 198 ARG A N 1
ATOM 1527 C CA . ARG A 1 198 ? -9.247 7.188 11.178 1.00 87.81 198 ARG A CA 1
ATOM 1528 C C . ARG A 1 198 ? -8.269 7.882 10.235 1.00 87.81 198 ARG A C 1
ATOM 1530 O O . ARG A 1 198 ? -8.617 8.872 9.593 1.00 87.81 198 ARG A O 1
ATOM 1537 N N . LYS A 1 199 ? -7.037 7.375 10.141 1.00 87.38 199 LYS A N 1
ATOM 1538 C CA . LYS A 1 199 ? -6.041 7.908 9.202 1.00 87.38 199 LYS A CA 1
ATOM 1539 C C . LYS A 1 199 ? -6.468 7.659 7.754 1.00 87.38 199 LYS A C 1
ATOM 1541 O O . LYS A 1 199 ? -6.303 8.557 6.935 1.00 87.38 199 LYS A O 1
ATOM 1546 N N . GLN A 1 200 ? -7.029 6.485 7.459 1.00 86.56 200 GLN A N 1
ATOM 1547 C CA . GLN A 1 200 ? -7.587 6.132 6.148 1.00 86.56 200 GLN A CA 1
ATOM 1548 C C . GLN A 1 200 ? -8.707 7.101 5.753 1.00 86.56 200 GLN A C 1
ATOM 1550 O O . GLN A 1 200 ? -8.624 7.724 4.699 1.00 86.56 200 GLN A O 1
ATOM 1555 N N . ALA A 1 201 ? -9.676 7.328 6.647 1.00 85.19 201 ALA A N 1
ATOM 1556 C CA . ALA A 1 201 ? -10.766 8.288 6.460 1.00 85.19 201 ALA A CA 1
ATOM 1557 C C . ALA A 1 201 ? -10.256 9.692 6.097 1.00 85.19 201 ALA A C 1
ATOM 1559 O O . ALA A 1 201 ? -10.741 10.330 5.165 1.00 85.19 201 ALA A O 1
ATOM 1560 N N . SER A 1 202 ? -9.251 10.167 6.839 1.00 86.81 202 SER A N 1
ATOM 1561 C CA . SER A 1 202 ? -8.657 11.490 6.638 1.00 86.81 202 SER A CA 1
ATOM 1562 C C . SER A 1 202 ? -7.934 11.607 5.293 1.00 86.81 202 SER A C 1
ATOM 1564 O O . SER A 1 202 ? -8.155 12.573 4.564 1.00 86.81 202 SER A O 1
ATOM 1566 N N . ARG A 1 203 ? -7.113 10.606 4.933 1.00 87.38 203 ARG A N 1
ATOM 1567 C CA . ARG A 1 203 ? -6.413 10.569 3.637 1.00 87.38 203 ARG A CA 1
ATOM 1568 C C . ARG A 1 203 ? -7.387 10.587 2.476 1.00 87.38 203 ARG A C 1
ATOM 1570 O O . ARG A 1 203 ? -7.233 11.375 1.555 1.00 87.38 203 ARG A O 1
ATOM 1577 N N . MET A 1 204 ? -8.405 9.749 2.566 1.00 86.44 204 MET A N 1
ATOM 1578 C CA . MET A 1 204 ? -9.393 9.598 1.522 1.00 86.44 204 MET A CA 1
ATOM 1579 C C . MET A 1 204 ? -10.209 10.872 1.306 1.00 86.44 204 MET A C 1
ATOM 1581 O O . MET A 1 204 ? -10.379 11.309 0.172 1.00 86.44 204 MET A O 1
ATOM 1585 N N . ARG A 1 205 ? -10.637 11.522 2.396 1.00 86.88 205 ARG A N 1
ATOM 1586 C CA . ARG A 1 205 ? -11.289 12.832 2.322 1.00 86.88 205 ARG A CA 1
ATOM 1587 C C . ARG A 1 205 ? -10.394 13.852 1.617 1.00 86.88 205 ARG A C 1
ATOM 1589 O O . ARG A 1 205 ? -10.843 14.487 0.674 1.00 86.88 205 ARG A O 1
ATOM 1596 N N . LEU A 1 206 ? -9.133 13.972 2.039 1.00 89.12 206 LEU A N 1
ATOM 1597 C CA . LEU A 1 206 ? -8.186 14.907 1.427 1.00 89.12 206 LEU A CA 1
ATOM 1598 C C . LEU A 1 206 ? -7.959 14.596 -0.061 1.00 89.12 206 LEU A C 1
ATOM 1600 O O . LEU A 1 206 ? -7.891 15.507 -0.878 1.00 89.12 206 LEU A O 1
ATOM 1604 N N . SER A 1 207 ? -7.852 13.314 -0.413 1.00 89.31 207 SER A N 1
ATOM 1605 C CA . SER A 1 207 ? -7.673 12.846 -1.791 1.00 89.31 207 SER A CA 1
ATOM 1606 C C . SER A 1 207 ? -8.859 13.248 -2.678 1.00 89.31 207 SER A C 1
ATOM 1608 O O . SER A 1 207 ? -8.659 13.791 -3.767 1.00 89.31 207 SER A O 1
ATOM 1610 N N . LEU A 1 208 ? -10.090 13.077 -2.180 1.00 87.44 208 LEU A N 1
ATOM 1611 C CA . LEU A 1 208 ? -11.317 13.499 -2.861 1.00 87.44 208 LEU A CA 1
ATOM 1612 C C . LEU A 1 208 ? -11.434 15.025 -2.967 1.00 87.44 208 LEU A C 1
ATOM 1614 O O . LEU A 1 208 ? -11.670 15.531 -4.059 1.00 87.44 208 LEU A O 1
ATOM 1618 N N . GLU A 1 209 ? -11.200 15.766 -1.881 1.00 89.38 209 GLU A N 1
ATOM 1619 C CA . GLU A 1 209 ? -11.201 17.238 -1.886 1.00 89.38 209 GLU A CA 1
ATOM 1620 C C . GLU A 1 209 ? -10.209 17.786 -2.921 1.00 89.38 209 GLU A C 1
ATOM 1622 O O . GLU A 1 209 ? -10.530 18.676 -3.704 1.00 89.38 209 GLU A O 1
ATOM 1627 N N . GLN A 1 210 ? -9.005 17.215 -2.982 1.00 91.31 210 GLN A N 1
ATOM 1628 C CA . GLN A 1 210 ? -8.005 17.607 -3.968 1.00 91.31 210 GLN A CA 1
ATOM 1629 C C . GLN A 1 210 ? -8.426 17.270 -5.402 1.00 91.31 210 GLN A C 1
ATOM 1631 O O . GLN A 1 210 ? -8.160 18.064 -6.303 1.00 91.31 210 GLN A O 1
ATOM 1636 N N . ALA A 1 211 ? -9.064 16.118 -5.626 1.00 88.94 211 ALA A N 1
ATOM 1637 C CA . ALA A 1 211 ? -9.608 15.752 -6.933 1.00 88.94 211 ALA A CA 1
ATOM 1638 C C . ALA A 1 211 ? -10.708 16.732 -7.373 1.00 88.94 211 ALA A C 1
ATOM 1640 O O . ALA A 1 211 ? -10.702 17.179 -8.518 1.00 88.94 211 ALA A O 1
ATOM 1641 N N . MET A 1 212 ? -11.580 17.146 -6.449 1.00 87.44 212 MET A N 1
ATOM 1642 C CA . MET A 1 212 ? -12.602 18.166 -6.694 1.00 87.44 212 MET A CA 1
ATOM 1643 C C . MET A 1 212 ? -11.978 19.525 -7.031 1.00 87.44 212 MET A C 1
ATOM 1645 O O . MET A 1 212 ? -12.346 20.129 -8.033 1.00 87.44 212 MET A O 1
ATOM 1649 N N . CYS A 1 213 ? -10.987 19.983 -6.258 1.00 91.12 213 CYS A N 1
ATOM 1650 C CA . CYS A 1 213 ? -10.294 21.250 -6.518 1.00 91.12 213 CYS A CA 1
ATOM 1651 C C . CYS A 1 213 ? -9.570 21.276 -7.872 1.00 91.12 213 CYS A C 1
ATOM 1653 O O . CYS A 1 213 ? -9.465 22.333 -8.488 1.00 91.12 213 CYS A O 1
ATOM 1655 N N . ARG A 1 214 ? -9.050 20.132 -8.335 1.00 92.69 214 ARG A N 1
ATOM 1656 C CA . ARG A 1 214 ? -8.415 20.008 -9.657 1.00 92.69 214 ARG A CA 1
ATOM 1657 C C . ARG A 1 214 ? -9.412 19.844 -10.806 1.00 92.69 214 ARG A C 1
ATOM 1659 O O . ARG A 1 214 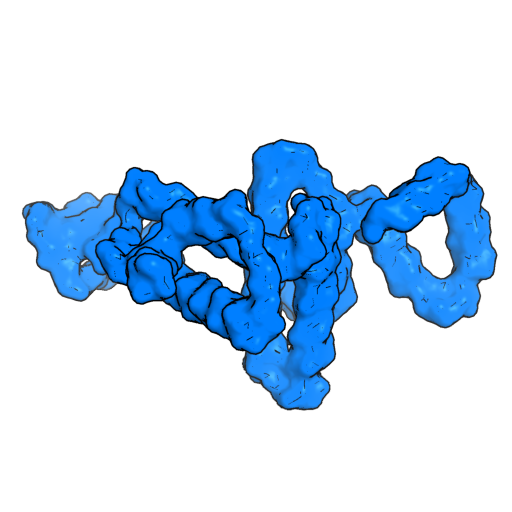? -9.016 20.019 -11.954 1.00 92.69 214 ARG A O 1
ATOM 1666 N N . GLY A 1 215 ? -10.668 19.507 -10.513 1.00 90.06 215 GLY A N 1
ATOM 1667 C CA . GLY A 1 215 ? -11.660 19.154 -11.527 1.00 90.06 215 GLY A CA 1
ATOM 1668 C C . GLY A 1 215 ? -11.385 17.800 -12.187 1.00 90.06 215 GLY A C 1
ATOM 1669 O O . GLY A 1 215 ? -11.653 17.636 -13.376 1.00 90.06 215 GLY A O 1
ATOM 1670 N N . ASP A 1 216 ? -10.823 16.838 -11.445 1.00 89.00 216 ASP A N 1
ATOM 1671 C CA . ASP A 1 216 ? -10.591 15.490 -11.966 1.00 89.00 216 ASP A CA 1
ATOM 1672 C C . ASP A 1 216 ? -11.945 14.850 -12.357 1.00 89.00 216 ASP A C 1
ATOM 1674 O O . ASP A 1 216 ? -12.883 14.875 -11.554 1.00 89.00 216 ASP A O 1
ATOM 1678 N N . PRO A 1 217 ? -12.077 14.236 -13.547 1.00 87.94 217 PRO A N 1
ATOM 1679 C CA . PRO A 1 217 ? -13.311 13.566 -13.934 1.00 87.94 217 PRO A CA 1
ATOM 1680 C C . PRO A 1 217 ? -13.523 12.275 -13.130 1.00 87.94 217 PRO A C 1
ATOM 1682 O O . PRO A 1 217 ? -12.572 11.558 -12.803 1.00 87.94 217 PRO A O 1
ATOM 1685 N N . PHE A 1 218 ? -14.793 11.965 -12.864 1.00 86.69 218 PHE A N 1
ATOM 1686 C CA . PHE A 1 218 ? -15.239 10.708 -12.270 1.00 86.69 218 PHE A CA 1
ATOM 1687 C C . PHE A 1 218 ? -16.229 10.026 -13.207 1.00 86.69 218 PHE A C 1
ATOM 1689 O O . PHE A 1 218 ? -17.186 10.632 -13.689 1.00 86.69 218 PHE A O 1
ATOM 1696 N N . THR A 1 219 ? -16.016 8.742 -13.443 1.00 88.44 219 THR A N 1
ATOM 1697 C CA . THR A 1 219 ? -16.993 7.875 -14.092 1.00 88.44 219 THR A CA 1
ATOM 1698 C C . THR A 1 219 ? -18.097 7.488 -13.105 1.00 88.44 219 THR A C 1
ATOM 1700 O O . THR A 1 219 ? -17.887 7.437 -11.891 1.00 88.44 219 THR A O 1
ATOM 1703 N N . GLY A 1 220 ? -19.284 7.143 -13.616 1.00 87.81 220 GLY A N 1
ATOM 1704 C CA . GLY A 1 220 ? -20.376 6.650 -12.767 1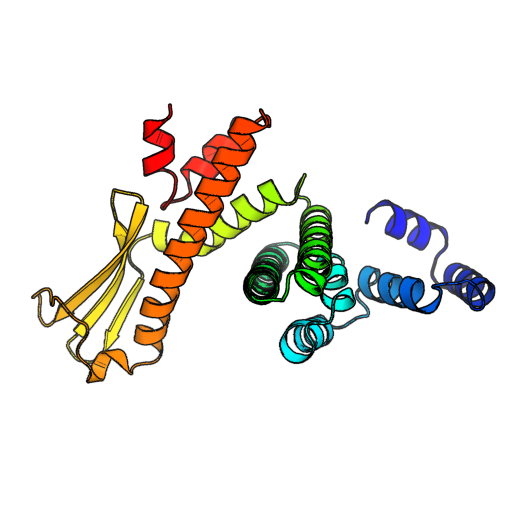.00 87.81 220 GLY A CA 1
ATOM 1705 C C . GLY A 1 220 ? -20.006 5.382 -11.984 1.00 87.81 220 GLY A C 1
ATOM 1706 O O . GLY A 1 220 ? -20.422 5.222 -10.840 1.00 87.81 220 GLY A O 1
ATOM 1707 N N . ALA A 1 221 ? -19.168 4.516 -12.563 1.00 86.56 221 ALA A N 1
ATOM 1708 C CA . ALA A 1 221 ? -18.665 3.317 -11.895 1.00 86.56 221 ALA A CA 1
ATOM 1709 C C . ALA A 1 221 ? -17.717 3.652 -10.729 1.00 86.56 221 ALA A C 1
ATOM 1711 O O . ALA A 1 221 ? -17.830 3.048 -9.664 1.00 86.56 221 ALA A O 1
ATOM 1712 N N . GLU A 1 222 ? -16.827 4.639 -10.892 1.00 85.12 222 GLU A N 1
ATOM 1713 C CA . GLU A 1 222 ? -15.965 5.114 -9.799 1.00 85.12 222 GLU A CA 1
ATOM 1714 C C . GLU A 1 222 ? -16.792 5.703 -8.655 1.00 85.12 222 GLU A C 1
ATOM 1716 O O . GLU A 1 222 ? -16.519 5.406 -7.493 1.00 85.12 222 GLU A O 1
ATOM 1721 N N . LEU A 1 223 ? -17.835 6.481 -8.965 1.00 85.81 223 LEU A N 1
ATOM 1722 C CA . LEU A 1 223 ? -18.739 7.010 -7.941 1.00 85.81 223 LEU A CA 1
ATOM 1723 C C . LEU A 1 223 ? -19.443 5.881 -7.187 1.00 85.81 223 LEU A C 1
ATOM 1725 O O . LEU A 1 223 ? -19.376 5.841 -5.961 1.00 85.81 223 LEU A O 1
ATOM 1729 N N . GLN A 1 224 ? -20.047 4.921 -7.894 1.00 84.81 224 GLN A N 1
ATOM 1730 C CA . GLN A 1 224 ? -20.675 3.757 -7.258 1.00 84.81 224 GLN A CA 1
ATOM 1731 C C . GLN A 1 224 ? -19.694 2.996 -6.362 1.00 84.81 224 GLN A C 1
ATOM 1733 O O . GLN A 1 224 ? -20.044 2.633 -5.241 1.00 84.81 224 GLN A O 1
ATOM 1738 N N . GLN A 1 225 ? -18.452 2.801 -6.814 1.00 83.00 225 GLN A N 1
ATOM 1739 C CA . GLN A 1 225 ? -17.419 2.153 -6.013 1.00 83.00 225 GLN A CA 1
ATOM 1740 C C . GLN A 1 225 ? -17.088 2.958 -4.747 1.00 83.00 225 GLN A C 1
ATOM 1742 O O . GLN A 1 225 ? -16.962 2.369 -3.674 1.00 83.00 225 GLN A O 1
ATOM 1747 N N . LEU A 1 226 ? -16.997 4.286 -4.830 1.00 83.88 226 LEU A N 1
ATOM 1748 C CA . LEU A 1 226 ? -16.771 5.147 -3.665 1.00 83.88 226 LEU A CA 1
ATOM 1749 C C . LEU A 1 226 ? -17.924 5.066 -2.648 1.00 83.88 226 LEU A C 1
ATOM 1751 O O . LEU A 1 226 ? -17.663 5.028 -1.445 1.00 83.88 226 LEU A O 1
ATOM 1755 N N . PHE A 1 227 ? -19.174 4.938 -3.105 1.00 84.44 227 PHE A N 1
ATOM 1756 C CA . PHE A 1 227 ? -20.346 4.722 -2.241 1.00 84.44 227 PHE A CA 1
ATOM 1757 C C . PHE A 1 227 ? -20.367 3.353 -1.549 1.00 84.44 227 PHE A C 1
ATOM 1759 O O . PHE A 1 227 ? -21.072 3.180 -0.559 1.00 84.44 227 PHE A O 1
ATOM 1766 N N . THR A 1 228 ? -19.558 2.383 -1.986 1.00 81.06 228 THR A N 1
ATOM 1767 C CA . THR A 1 228 ? -19.384 1.130 -1.228 1.00 81.06 228 THR A CA 1
ATOM 1768 C C . THR A 1 228 ? -18.480 1.288 -0.004 1.00 81.06 228 THR A C 1
ATOM 1770 O O . THR A 1 228 ? -18.414 0.390 0.837 1.00 81.06 228 THR A O 1
ATOM 1773 N N . HIS A 1 229 ? -17.767 2.412 0.120 1.00 82.19 229 HIS A N 1
ATOM 1774 C CA . HIS A 1 229 ? -16.810 2.622 1.194 1.00 82.19 229 HIS A CA 1
ATOM 1775 C C . HIS A 1 229 ? -17.536 3.047 2.486 1.00 82.19 229 HIS A C 1
ATOM 1777 O O . HIS A 1 229 ? -17.973 4.194 2.580 1.00 82.19 229 HIS A O 1
ATOM 1783 N N . PRO A 1 230 ? -17.583 2.212 3.544 1.00 78.75 230 PRO A N 1
ATOM 1784 C CA . PRO A 1 230 ? -18.421 2.449 4.729 1.00 78.75 230 PRO A CA 1
ATOM 1785 C C . PRO A 1 230 ? -18.084 3.751 5.471 1.00 78.75 230 PRO A C 1
ATOM 1787 O O . PRO A 1 230 ? -18.951 4.396 6.040 1.00 78.75 230 PRO A O 1
ATOM 1790 N N . VAL A 1 231 ? -16.817 4.164 5.439 1.00 81.06 231 VAL A N 1
ATOM 1791 C CA . VAL A 1 231 ? -16.353 5.421 6.055 1.00 81.06 231 VAL A CA 1
ATOM 1792 C C . VAL A 1 231 ? -16.689 6.667 5.219 1.00 81.06 231 VAL A C 1
ATOM 1794 O O . VAL A 1 231 ? -16.812 7.758 5.769 1.00 81.06 231 VAL A O 1
ATOM 1797 N N . LEU A 1 232 ? -16.790 6.543 3.891 1.00 81.19 232 LEU A N 1
ATOM 1798 C CA . LEU A 1 232 ? -16.975 7.699 3.004 1.00 81.19 232 LEU A CA 1
ATOM 1799 C C . LEU A 1 232 ? -18.409 7.887 2.560 1.00 81.19 232 LEU A C 1
ATOM 1801 O O . LEU A 1 232 ? -18.810 9.032 2.382 1.00 81.19 232 LEU A O 1
ATOM 1805 N N . ALA A 1 233 ? -19.151 6.799 2.361 1.00 84.69 233 ALA A N 1
ATOM 1806 C CA . ALA A 1 233 ? -20.507 6.845 1.838 1.00 84.69 233 ALA A CA 1
ATOM 1807 C C . ALA A 1 233 ? -21.387 7.854 2.602 1.00 84.69 233 ALA A C 1
ATOM 1809 O O . ALA A 1 233 ? -21.916 8.746 1.941 1.00 84.69 233 ALA A O 1
ATOM 1810 N N . PRO A 1 234 ? -21.398 7.887 3.957 1.00 83.81 234 PRO A N 1
ATOM 1811 C CA . PRO A 1 234 ? -22.202 8.866 4.700 1.00 83.81 234 PRO A CA 1
ATOM 1812 C C . PRO A 1 234 ? -21.807 10.329 4.449 1.00 83.81 234 PRO A C 1
ATOM 1814 O O . PRO A 1 234 ? -22.587 11.251 4.679 1.00 83.81 234 PRO A O 1
ATOM 1817 N N . ARG A 1 235 ? -20.562 10.573 4.023 1.00 82.06 235 ARG A N 1
ATOM 1818 C CA . ARG A 1 235 ? -20.045 11.913 3.713 1.00 82.06 235 ARG A CA 1
ATOM 1819 C C . ARG A 1 235 ? -20.327 12.298 2.267 1.00 82.06 235 ARG A C 1
ATOM 1821 O O . ARG A 1 235 ? -20.649 13.452 2.013 1.00 82.06 235 ARG A O 1
ATOM 1828 N N . LEU A 1 236 ? -20.215 11.343 1.345 1.00 83.38 236 LEU A N 1
ATOM 1829 C CA . LEU A 1 236 ? -20.537 11.535 -0.067 1.00 83.38 236 LEU A CA 1
ATOM 1830 C C . LEU A 1 236 ? -22.031 11.802 -0.262 1.00 83.38 236 LEU A C 1
ATOM 1832 O O . LEU A 1 236 ? -22.370 12.712 -1.003 1.00 83.38 236 LEU A O 1
ATOM 1836 N N . GLU A 1 237 ? -22.905 11.110 0.475 1.00 84.88 237 GLU A N 1
ATOM 1837 C CA . GLU A 1 237 ? -24.362 11.342 0.471 1.00 84.88 237 GLU A CA 1
ATOM 1838 C C . GLU A 1 237 ? -24.769 12.771 0.861 1.00 84.88 237 GLU A C 1
ATOM 1840 O O . GLU A 1 237 ? -25.872 13.197 0.558 1.00 84.88 237 GLU A O 1
ATOM 1845 N N . ARG A 1 238 ? -23.907 13.531 1.548 1.00 81.06 238 ARG A N 1
ATOM 1846 C CA . ARG A 1 238 ? -24.188 14.934 1.900 1.00 81.06 238 ARG A CA 1
ATOM 1847 C C . ARG A 1 238 ? -23.800 15.926 0.810 1.00 81.06 238 ARG A C 1
ATOM 1849 O O . ARG A 1 238 ? -24.144 17.099 0.922 1.00 81.06 238 ARG A O 1
ATOM 1856 N N . LEU A 1 239 ? -23.000 15.492 -0.160 1.00 75.00 239 LEU A N 1
ATOM 1857 C CA . LEU A 1 239 ? -22.474 16.340 -1.228 1.00 75.00 239 LEU A CA 1
ATOM 1858 C C . LEU A 1 239 ? -23.337 16.294 -2.494 1.00 75.00 239 LEU A C 1
ATOM 1860 O O . LEU A 1 239 ? -23.205 17.195 -3.320 1.00 75.00 239 LEU A O 1
ATOM 1864 N N . VAL A 1 240 ? -24.170 15.260 -2.649 1.00 63.81 240 VAL A N 1
ATOM 1865 C CA . VAL A 1 240 ? -25.016 14.995 -3.826 1.00 63.81 240 VAL A CA 1
ATOM 1866 C C . VAL A 1 240 ? -26.484 14.910 -3.458 1.00 63.81 240 VAL A C 1
ATOM 1868 O O . VAL A 1 240 ? -26.781 14.394 -2.362 1.00 63.81 240 VAL A O 1
#

Sequence (240 aa):
MAWFHRVYDALGPKRWAQLSEAAKYASNYKRAQFLVEVLLGRTRKADLVADIRQKHARDAVRALGLLPLARGQAGERDVLERYKIFQEYLHYARQLSAMTRDSALQAAAIGLANLARTAGYPDPVRLEWAMEAQAVADLAKGPVTVKVADVAVALAIDAQGDPEVTVVRQGKTLSTIPPAVKKNTKVAALTTRKTELRKQASRMRLSLEQAMCRGDPFTGAELQQLFTHPVLAPRLERLV

Mean predicted aligned error: 5.47 Å

Solvent-accessible surface area (backbone atoms only — not comparable to full-atom values): 13189 Å² total; per-residue (Å²): 108,71,67,58,52,54,52,49,65,73,51,33,73,70,53,44,50,55,53,51,60,74,40,61,83,44,88,63,33,70,60,53,52,52,51,50,37,26,56,71,51,70,52,59,67,67,58,35,52,47,36,34,74,76,65,62,33,50,65,33,39,34,43,62,18,45,40,69,72,58,75,65,71,66,19,58,52,49,51,44,51,52,50,52,52,48,52,56,48,52,57,54,28,70,73,45,57,76,91,53,19,59,65,43,49,51,23,45,53,49,8,43,43,31,30,12,56,68,72,70,32,96,39,43,65,61,36,50,53,53,44,56,37,62,76,44,53,67,46,69,79,41,62,55,70,49,77,54,92,70,34,36,40,30,38,36,60,47,90,72,19,49,63,44,77,50,32,34,42,86,89,41,78,44,100,62,76,53,72,79,54,47,70,36,69,70,52,40,50,48,56,52,48,39,56,50,50,51,52,50,51,52,53,51,51,52,53,50,54,51,36,59,77,70,63,61,87,77,54,73,67,58,51,56,55,49,56,68,22,63,49,44,25,57,55,53,60,74,76,103

Secondary structure (DSSP, 8-state):
-HHHHHHHHHHHHHHHHHHHHHGGGSTTHHHHHHHHHHHTT-S-HHHHHHHHHHH--HHHHHHHTTS---STHHHHHHHHHHHHHHHHHHHHHHHS-HHHHHHHHHHHHHHHHHHHHHHT-SSHHHHHHHHHHHHHTTGGGS-EEEEETTEEEEEEE-TTS-EEEEEEETTEEPSS--HHHHTSHHHHHHHHHHHHHHHHHHHHHHHHHHHHHHT----HHHHHHHHT-TTTHHHHTTT-

pLDDT: mean 91.65, std 5.22, range [63.81, 98.56]

Radius of gyration: 21.77 Å; Cα contacts (8 Å, |Δi|>4): 255; chains: 1; bounding box: 55×36×61 Å

Nearest PDB structures (foldseek):
  7ue2-assembly1_A  TM=2.709E-01  e=7.467E+00  synthetic construct

Foldseek 3Di:
DVVLCVVCVVCDPVNVVVVLVVCVPPVCSVLVVVLNCQLVQVDDLVVLLCCCVPVVDLSSLLSNLNHAADDDPRRVVSLLVNVVSLVVQLVVLVPDDPVRSVSSVVSSLNSLQSNCVNSVHPGSLLSLLVSLQVLCLVLLVHWDWDDDPQKIWTWHQDLQLQIDIWIDGPNDTDPDDPPVRCPDPVNVVSVVVNVVSVVSLVVNVVSVVVCVVVVPDDDPVNVVSSCSRSNCVSVVVVVD